Protein AF-A0A2P5Y3P6-F1 (afdb_monomer)

Radius of gyration: 42.43 Å; Cα contacts (8 Å, |Δi|>4): 121; chains: 1; bounding box: 66×73×128 Å

Secondary structure (DSSP, 8-state):
------TT-HHHHHHHHHHHHHHT---PPP-TTS-TTS--HHHHHHHHHIIIIIS---STTSHHHHHHHHHHHHHHHHHHHT--TTEEEEEEEEEEEEEEEEEETTEEEEEEEEEEEEEEEEEEEP-----HHHHHHHHHHHHHHHHHHHHHHHHHHHHHHHHHHHHHHHHHHHHHHHHHHHHHHHHHHHHHHHHHHHHHHHHHHHHHHHHHHHHHHTTS---------------STTSSTTSS--

Nearest PDB structures (foldseek):
  7e3n-assembly1_A-2  TM=3.055E-01  e=8.390E-01  Trypanosoma brucei brucei TREU927
  4ec7-assembly1_B  TM=4.006E-01  e=6.224E+00  Naja atra
  6yfe-assembly1_AA  TM=2.299E-01  e=3.772E+00  Beihai levi-like virus 19
  8ieb-assembly1_B  TM=2.053E-01  e=3.543E+00  Homo sapiens

InterPro domains:
  IPR052442 Environmental Response Regulator [PTHR46136] (130-211)

Sequence (246 aa):
MALRLDGTDVSGFKFLFSLAVMYTKFITPLGIDAPLDRFSEARAIEHVRVLAHEIDGRQEGRQGLREAAEYIKAQLERLRERAGLNFRIEIEENVAGWSFNMMFLGHGISFGYRNYTNILLSTLTFDVPMSPKKALRAAMLKRRFANTILKAQKKALLDHVKFLAANNEKAKIEAQILAAEAAAKMKAEVELKKQREREIGAARIALQKYSHSRSKKHRSNSLRSSSQNSESSDTQELYLELRLSL

pLDDT: mean 77.42, std 17.7, range [30.66, 95.94]

Foldseek 3Di:
DDDDDDPPPVVVVVVVVVVVVVVPPPPPAADPPHDPVDDGPNVVVVLVCCLPPVQPDCDPPDPSVVVNVVVVVVVQVVVQVVDPPQKHKDKDWDFDKDKDWDDDPNDIDIDIDGGDIDIDIDIDGDPDPDDPVRVVVVVVVCVVCVVVVVVVVVVVVVVVVVVVVVVVVVVVVVVVVVVVVVVVVVVVVVVVVVVVVVVVVVVVVVVVVVVVVVVVVVVPDDDDDDDDDDDDDPDDPPPPPPPPPD

Mean predicted aligned error: 19.96 Å

Organism: Gossypium barbadense (NCBI:txid3634)

Solvent-accessible surface area (backbone atoms only — not comparable to full-atom values): 14932 Å² total; per-residue (Å²): 136,82,88,79,82,58,98,80,49,62,64,61,51,49,50,54,49,49,48,47,51,62,75,59,57,65,74,76,68,35,48,70,87,45,63,85,95,48,86,31,52,45,49,53,50,48,56,49,45,43,60,70,67,70,37,58,58,67,46,90,95,36,69,22,37,54,54,46,50,55,51,52,49,54,54,50,50,58,49,40,74,66,45,53,97,60,42,50,64,46,79,46,80,44,75,47,66,52,71,53,75,47,76,54,96,91,39,84,45,76,50,72,50,69,78,40,81,42,78,44,80,45,79,46,72,57,92,64,84,58,56,71,69,56,44,51,50,52,51,52,49,51,63,75,40,42,67,57,54,53,52,50,53,53,48,54,54,50,53,51,53,51,50,54,52,53,52,52,55,49,52,53,52,54,52,50,51,54,51,51,51,52,52,50,49,51,52,52,52,52,50,51,51,57,48,51,53,51,52,53,51,50,51,52,54,52,51,53,53,50,52,55,54,49,57,60,57,65,75,69,74,83,87,86,83,88,86,83,90,83,87,88,76,97,81,74,87,84,74,74,81,81,77,84,83,129

Structure (mmCIF, N/CA/C/O backbone):
data_AF-A0A2P5Y3P6-F1
#
_entry.id   AF-A0A2P5Y3P6-F1
#
loop_
_atom_site.group_PDB
_atom_site.id
_atom_site.type_symbol
_atom_site.label_atom_id
_atom_site.label_alt_id
_atom_site.label_comp_id
_atom_site.label_asym_id
_atom_site.label_entity_id
_atom_site.label_seq_id
_atom_site.pdbx_PDB_ins_code
_atom_site.Cartn_x
_atom_site.Cartn_y
_atom_site.Cartn_z
_atom_site.occupancy
_atom_site.B_iso_or_equiv
_atom_site.auth_seq_id
_atom_site.auth_comp_id
_atom_site.auth_asym_id
_atom_site.auth_atom_id
_atom_site.pdbx_PDB_model_num
ATOM 1 N N . MET A 1 1 ? 5.374 -39.612 24.495 1.00 37.41 1 MET A N 1
ATOM 2 C CA . MET A 1 1 ? 4.020 -40.105 24.824 1.00 37.41 1 MET A CA 1
ATOM 3 C C . MET A 1 1 ? 3.089 -39.686 23.703 1.00 37.41 1 MET A C 1
ATOM 5 O O . MET A 1 1 ? 2.848 -38.498 23.546 1.00 37.41 1 MET A O 1
ATOM 9 N N . ALA A 1 2 ? 2.681 -40.632 22.859 1.00 46.00 2 ALA A N 1
ATOM 10 C CA . ALA A 1 2 ? 1.764 -40.378 21.752 1.00 46.00 2 ALA A CA 1
ATOM 11 C C . ALA A 1 2 ? 0.325 -40.464 22.278 1.00 46.00 2 ALA A C 1
ATOM 13 O O . ALA A 1 2 ? -0.065 -41.502 22.810 1.00 46.00 2 ALA A O 1
ATOM 14 N N . LEU A 1 3 ? -0.435 -39.373 22.168 1.00 45.88 3 LEU A N 1
ATOM 15 C CA . LEU A 1 3 ? -1.866 -39.342 22.475 1.00 45.88 3 LEU A CA 1
ATOM 16 C C . LEU A 1 3 ? -2.599 -40.199 21.435 1.00 45.88 3 LEU A C 1
ATOM 18 O O . LEU A 1 3 ? -2.803 -39.767 20.303 1.00 45.88 3 LEU A O 1
ATOM 22 N N . ARG A 1 4 ? -2.942 -41.435 21.806 1.00 52.91 4 ARG A N 1
ATOM 23 C CA . ARG A 1 4 ? -3.857 -42.282 21.038 1.00 52.91 4 ARG A CA 1
ATOM 24 C C . ARG A 1 4 ? -5.279 -41.899 21.430 1.00 52.91 4 ARG A C 1
ATOM 26 O O . ARG A 1 4 ? -5.680 -42.132 22.563 1.00 52.91 4 ARG A O 1
ATOM 33 N N . LEU A 1 5 ? -5.989 -41.251 20.513 1.00 53.22 5 LEU A N 1
ATOM 34 C CA . LEU A 1 5 ? -7.412 -40.962 20.647 1.00 53.22 5 LEU A CA 1
ATOM 35 C C . LEU A 1 5 ? -8.173 -42.117 19.991 1.00 53.22 5 LEU A C 1
ATOM 37 O O . LEU A 1 5 ? -8.177 -42.227 18.766 1.00 53.22 5 LEU A O 1
ATOM 41 N N . ASP A 1 6 ? -8.756 -42.998 20.803 1.00 60.53 6 ASP A N 1
ATOM 42 C CA . ASP A 1 6 ? -9.645 -44.057 20.321 1.00 60.53 6 ASP A CA 1
ATOM 43 C C . ASP A 1 6 ? -11.008 -43.468 19.927 1.00 60.53 6 ASP A C 1
ATOM 45 O O . ASP A 1 6 ? -11.538 -42.573 20.588 1.00 60.53 6 ASP A O 1
ATOM 49 N N . GLY A 1 7 ? -11.604 -43.993 18.850 1.00 57.44 7 GLY A N 1
ATOM 50 C CA . GLY A 1 7 ? -12.870 -43.510 18.271 1.00 57.44 7 GLY A CA 1
ATOM 51 C C . GLY A 1 7 ? -14.105 -43.623 19.180 1.00 57.44 7 GLY A C 1
ATOM 52 O O . GLY A 1 7 ? -15.181 -43.165 18.807 1.00 57.44 7 GLY A O 1
ATOM 53 N N . THR A 1 8 ? -13.960 -44.205 20.371 1.00 58.62 8 THR A N 1
ATOM 54 C CA . THR A 1 8 ? -14.991 -44.331 21.412 1.00 58.62 8 THR A CA 1
ATOM 55 C C . THR A 1 8 ? -14.870 -43.294 22.534 1.00 58.62 8 THR A C 1
ATOM 57 O O . THR A 1 8 ? -15.707 -43.281 23.438 1.00 58.62 8 THR A O 1
ATOM 60 N N . ASP A 1 9 ? -13.870 -42.405 22.503 1.00 65.81 9 ASP A N 1
ATOM 61 C CA . ASP A 1 9 ? -13.613 -41.453 23.589 1.00 65.81 9 ASP A CA 1
ATOM 62 C C . ASP A 1 9 ? -14.478 -40.179 23.479 1.00 65.81 9 ASP A C 1
ATOM 64 O O . ASP A 1 9 ? -14.041 -39.070 23.152 1.00 65.81 9 ASP A O 1
ATOM 68 N N . VAL A 1 10 ? -15.771 -40.357 23.761 1.00 69.31 10 VAL A N 1
ATOM 69 C CA . VAL A 1 10 ? -16.789 -39.293 23.793 1.00 69.31 10 VAL A CA 1
ATOM 70 C C . VAL A 1 10 ? -16.420 -38.195 24.802 1.00 69.31 10 VAL A C 1
ATOM 72 O O . VAL A 1 10 ? -16.821 -37.043 24.638 1.00 69.31 10 VAL A O 1
ATOM 75 N N . SER A 1 11 ? -15.639 -38.526 25.835 1.00 73.19 11 SER A N 1
ATOM 76 C CA . SER A 1 11 ? -15.186 -37.578 26.857 1.00 73.19 11 SER A CA 1
ATOM 77 C C . SER A 1 11 ? -14.137 -36.609 26.305 1.00 73.19 11 SER A C 1
ATOM 79 O O . SER A 1 11 ? -14.282 -35.394 26.453 1.00 73.19 11 SER A O 1
ATOM 81 N N . GLY A 1 12 ? -13.140 -37.121 25.573 1.00 73.50 12 GLY A N 1
ATOM 82 C CA . GLY A 1 12 ? -12.135 -36.299 24.892 1.00 73.50 12 GLY A CA 1
ATOM 83 C C . GLY A 1 12 ? -12.747 -35.376 23.835 1.00 73.50 12 GLY A C 1
ATOM 84 O O . GLY A 1 12 ? -12.422 -34.187 23.787 1.00 73.50 12 GLY A O 1
ATOM 85 N N . PHE A 1 13 ? -13.705 -35.879 23.048 1.00 76.50 13 PHE A N 1
ATOM 86 C CA . PHE A 1 13 ? -14.443 -35.055 22.085 1.00 76.50 13 PHE A CA 1
ATOM 87 C C . PHE A 1 13 ? -15.281 -33.971 22.775 1.00 76.50 13 PHE A C 1
ATOM 89 O O . PHE A 1 13 ? -15.239 -32.818 22.358 1.00 76.50 13 PHE A O 1
ATOM 96 N N . LYS A 1 14 ? -15.988 -34.291 23.868 1.00 78.62 14 LYS A N 1
ATOM 97 C CA . LYS A 1 14 ? -16.736 -33.298 24.660 1.00 78.62 14 LYS A CA 1
ATOM 98 C C . LYS A 1 14 ? -15.826 -32.244 25.280 1.00 78.62 14 LYS A C 1
ATOM 100 O O . LYS A 1 14 ? -16.211 -31.081 25.324 1.00 78.62 14 LYS A O 1
ATOM 105 N N . PHE A 1 15 ? -14.629 -32.620 25.726 1.00 80.75 15 PHE A N 1
ATOM 106 C CA . PHE A 1 15 ? -13.644 -31.681 26.255 1.00 80.75 15 PHE A CA 1
ATOM 107 C C . PHE A 1 15 ? -13.104 -30.754 25.161 1.00 80.75 15 PHE A C 1
ATOM 109 O O . PHE A 1 15 ? -13.105 -29.542 25.347 1.00 80.75 15 PHE A O 1
ATOM 116 N N . LEU A 1 16 ? -12.716 -31.290 24.000 1.00 78.56 16 LEU A N 1
ATOM 117 C CA . LEU A 1 16 ? -12.259 -30.486 22.861 1.00 78.56 16 LEU A CA 1
ATOM 118 C C . LEU A 1 16 ? -13.376 -29.606 22.292 1.00 78.56 16 LEU A C 1
ATOM 120 O O . LEU A 1 16 ? -13.128 -28.449 21.972 1.00 78.56 16 LEU A O 1
ATOM 124 N N . PHE A 1 17 ? -14.608 -30.111 22.230 1.00 75.75 17 PHE A N 1
ATOM 125 C CA . PHE A 1 17 ? -15.786 -29.348 21.829 1.00 75.75 17 PHE A CA 1
ATOM 126 C C . PHE A 1 17 ? -16.130 -28.268 22.858 1.00 75.75 17 PHE A C 1
ATOM 128 O O . PHE A 1 17 ? -16.391 -27.134 22.485 1.00 75.75 17 PHE A O 1
ATOM 135 N N . SER A 1 18 ? -16.055 -28.565 24.157 1.00 73.94 18 SER A N 1
ATOM 136 C CA . SER A 1 18 ? -16.221 -27.572 25.223 1.00 73.94 18 SER A CA 1
ATOM 137 C C . SER A 1 18 ? -15.119 -26.517 25.191 1.00 73.94 18 SER A C 1
ATOM 139 O O . SER A 1 18 ? -15.400 -25.349 25.443 1.00 73.94 18 SER A O 1
ATOM 141 N N . LEU A 1 19 ? -13.874 -26.902 24.912 1.00 72.56 19 LEU A N 1
ATOM 142 C CA . LEU A 1 19 ? -12.746 -25.985 24.785 1.00 72.56 19 LEU A CA 1
ATOM 143 C C . LEU A 1 19 ? -12.924 -25.106 23.546 1.00 72.56 19 LEU A C 1
ATOM 145 O O . LEU A 1 19 ? -12.783 -23.893 23.648 1.00 72.56 19 LEU A O 1
ATOM 149 N N . ALA A 1 20 ? -13.330 -25.693 22.417 1.00 71.31 20 ALA A N 1
ATOM 150 C CA . ALA A 1 20 ? -13.698 -24.966 21.211 1.00 71.31 20 ALA A CA 1
ATOM 151 C C . ALA A 1 20 ? -14.831 -23.979 21.506 1.00 71.31 20 ALA A C 1
ATOM 153 O O . ALA A 1 20 ? -14.616 -22.795 21.333 1.00 71.31 20 ALA A O 1
ATOM 154 N N . VAL A 1 21 ? -15.961 -24.413 22.074 1.00 69.31 21 VAL A N 1
ATOM 155 C CA . VAL A 1 21 ? -17.102 -23.550 22.438 1.00 69.31 21 VAL A CA 1
ATOM 156 C C . VAL A 1 21 ? -16.713 -22.456 23.437 1.00 69.31 21 VAL A C 1
ATOM 158 O O . VAL A 1 21 ? -17.210 -21.340 23.341 1.00 69.31 21 VAL A O 1
ATOM 161 N N . MET A 1 22 ? -15.821 -22.736 24.391 1.00 66.38 22 MET A N 1
ATOM 162 C CA . MET A 1 22 ? -15.326 -21.749 25.357 1.00 66.38 22 MET A CA 1
ATOM 163 C C . MET A 1 22 ? -14.427 -20.697 24.695 1.00 66.38 22 MET A C 1
ATOM 165 O O . MET A 1 22 ? -14.586 -19.512 24.977 1.00 66.38 22 MET A O 1
ATOM 169 N N . TYR A 1 23 ? -13.522 -21.110 23.802 1.00 61.97 23 TYR A N 1
ATOM 170 C CA . TYR A 1 23 ? -12.669 -20.205 23.021 1.00 61.97 23 TYR A CA 1
ATOM 171 C C . TYR A 1 23 ? -13.429 -19.505 21.882 1.00 61.97 23 TYR A C 1
ATOM 173 O O . TYR A 1 23 ? -13.047 -18.409 21.482 1.00 61.97 23 TYR A O 1
ATOM 181 N N . THR A 1 24 ? -14.525 -20.095 21.401 1.00 57.41 24 THR A N 1
ATOM 182 C CA . THR A 1 24 ? -15.464 -19.526 20.428 1.00 57.41 24 THR A CA 1
ATOM 183 C C . THR A 1 24 ? -16.702 -18.944 21.101 1.00 57.41 24 THR A C 1
ATOM 185 O O . THR A 1 24 ? -17.711 -18.743 20.426 1.00 57.41 24 THR A O 1
ATOM 188 N N . LYS A 1 25 ? -16.678 -18.642 22.409 1.00 55.72 25 LYS A N 1
ATOM 189 C CA . LYS A 1 25 ? -17.608 -17.657 22.972 1.00 55.72 25 LYS A CA 1
ATOM 190 C C . LYS A 1 25 ? -17.219 -16.329 22.346 1.00 55.72 25 LYS A C 1
ATOM 192 O O . LYS A 1 25 ? -16.416 -15.582 22.899 1.00 55.72 25 LYS A O 1
ATOM 197 N N . PHE A 1 26 ? -17.725 -16.120 21.133 1.00 54.47 26 PHE A N 1
ATOM 198 C CA . PHE A 1 26 ? -17.567 -14.917 20.349 1.00 54.47 26 PHE A CA 1
ATOM 199 C C . PHE A 1 26 ? -17.804 -13.751 21.292 1.00 54.47 26 PHE A C 1
ATOM 201 O O . PHE A 1 26 ? -18.870 -13.632 21.900 1.00 54.47 26 PHE A O 1
ATOM 208 N N . ILE A 1 27 ? -16.774 -12.926 21.456 1.00 60.50 27 ILE A N 1
ATOM 209 C CA . ILE A 1 27 ? -16.957 -11.568 21.943 1.00 60.50 27 ILE A CA 1
ATOM 210 C C . ILE A 1 27 ? -18.087 -11.027 21.076 1.00 60.50 27 ILE A C 1
ATOM 212 O O . ILE A 1 27 ? -17.920 -10.972 19.860 1.00 60.50 27 ILE A O 1
ATOM 216 N N . THR A 1 28 ? -19.253 -10.752 21.663 1.00 65.50 28 THR A N 1
ATOM 217 C CA . THR A 1 28 ? -20.399 -10.260 20.899 1.00 65.50 28 THR A CA 1
ATOM 218 C C . THR A 1 28 ? -19.922 -9.046 20.114 1.00 65.50 28 THR A C 1
ATOM 220 O O . THR A 1 28 ? -19.462 -8.088 20.754 1.00 65.50 28 THR A O 1
ATOM 223 N N . PRO A 1 29 ? -19.940 -9.103 18.771 1.00 72.31 29 PRO A N 1
ATOM 224 C CA . PRO A 1 29 ? -19.378 -8.043 17.967 1.00 72.31 29 PRO A CA 1
ATOM 225 C C . PRO A 1 29 ? -20.070 -6.745 18.322 1.00 72.31 29 PRO A C 1
ATOM 227 O O . PRO A 1 29 ? -21.297 -6.659 18.398 1.00 72.31 29 PRO A O 1
ATOM 230 N N . LEU A 1 30 ? -19.258 -5.735 18.595 1.00 83.69 30 LEU A N 1
ATOM 231 C CA . LEU A 1 30 ? -19.767 -4.414 18.882 1.00 83.69 30 LEU A CA 1
ATOM 232 C C . LEU A 1 30 ? -20.494 -3.891 17.635 1.00 83.69 30 LEU A C 1
ATOM 234 O O . LEU A 1 30 ? -19.944 -3.926 16.532 1.00 83.69 30 LEU A O 1
ATOM 238 N N . GLY A 1 31 ? -21.733 -3.435 17.830 1.00 85.44 31 GLY A N 1
ATOM 239 C CA . GLY A 1 31 ? -22.575 -2.876 16.773 1.00 85.44 31 GLY A CA 1
ATOM 240 C C . GLY A 1 31 ? -21.990 -1.602 16.159 1.00 85.44 31 GLY A C 1
ATOM 241 O O . GLY A 1 31 ? -20.951 -1.096 16.598 1.00 85.44 31 GLY A O 1
ATOM 242 N N . ILE A 1 32 ? -22.654 -1.078 15.129 1.00 86.75 32 ILE A N 1
ATOM 243 C CA . ILE A 1 32 ? -22.174 0.089 14.373 1.00 86.75 32 ILE A CA 1
ATOM 244 C C . ILE A 1 32 ? -22.066 1.349 15.245 1.00 86.75 32 ILE A C 1
ATOM 246 O O . ILE A 1 32 ? -21.108 2.113 15.114 1.00 86.75 32 ILE A O 1
ATOM 250 N N . ASP A 1 33 ? -22.958 1.467 16.230 1.00 89.25 33 ASP A N 1
ATOM 251 C CA . ASP A 1 33 ? -23.048 2.583 17.179 1.00 89.25 33 ASP A CA 1
ATOM 252 C C . ASP A 1 33 ? -22.108 2.445 18.384 1.00 89.25 33 ASP A C 1
ATOM 254 O O . ASP A 1 33 ? -22.168 3.227 19.333 1.00 89.25 33 ASP A O 1
ATOM 258 N N . ALA A 1 34 ? -21.238 1.430 18.397 1.00 88.19 34 ALA A N 1
ATOM 259 C CA . ALA A 1 34 ? -20.342 1.217 19.524 1.00 88.19 34 ALA A CA 1
ATOM 260 C C . ALA A 1 34 ? -19.402 2.418 19.746 1.00 88.19 34 ALA A C 1
ATOM 262 O O . ALA A 1 34 ? -19.027 3.091 18.784 1.00 88.19 34 ALA A O 1
ATOM 263 N N . PRO A 1 35 ? -18.933 2.659 20.979 1.00 87.25 35 PRO A N 1
ATOM 264 C CA . PRO A 1 35 ? -17.980 3.728 21.262 1.00 87.25 35 PRO A CA 1
ATOM 265 C C . PRO A 1 35 ? -16.772 3.725 20.311 1.00 87.25 35 PRO A C 1
ATOM 267 O O . PRO A 1 35 ? -16.270 2.666 19.920 1.00 87.25 35 PRO A O 1
ATOM 270 N N . LEU A 1 36 ? -16.328 4.916 19.899 1.00 82.25 36 LEU A N 1
ATOM 271 C CA . LEU A 1 36 ? -15.264 5.095 18.899 1.00 82.25 36 LEU A CA 1
ATOM 272 C C . LEU A 1 36 ? -13.874 4.690 19.406 1.00 82.25 36 LEU A C 1
ATOM 274 O O . LEU A 1 36 ? -12.994 4.384 18.609 1.00 82.25 36 LEU A O 1
ATOM 278 N N . ASP A 1 37 ? -13.683 4.667 20.722 1.00 81.75 37 ASP A N 1
ATOM 279 C CA . ASP A 1 37 ? -12.472 4.186 21.389 1.00 81.75 37 ASP A CA 1
ATOM 280 C C . ASP A 1 37 ? -12.358 2.651 21.379 1.00 81.75 37 ASP A C 1
ATOM 282 O O . ASP A 1 37 ? -11.334 2.097 21.787 1.00 81.75 37 ASP A O 1
ATOM 286 N N . ARG A 1 38 ? -13.396 1.952 20.903 1.00 83.06 38 ARG A N 1
ATOM 287 C CA . ARG A 1 38 ? -13.429 0.497 20.780 1.00 83.06 38 ARG A CA 1
ATOM 288 C C . ARG A 1 38 ? -13.544 0.065 19.329 1.00 83.06 38 ARG A C 1
ATOM 290 O O . ARG A 1 38 ? -14.209 0.682 18.494 1.00 83.06 38 ARG A O 1
ATOM 297 N N . PHE A 1 39 ? -12.911 -1.065 19.045 1.00 86.56 39 PHE A N 1
ATOM 298 C CA . PHE A 1 39 ? -13.083 -1.741 17.772 1.00 86.56 39 PHE A CA 1
ATOM 299 C C . PHE A 1 39 ? -14.534 -2.224 17.628 1.00 86.56 39 PHE A C 1
ATOM 301 O O . PHE A 1 39 ? -15.046 -2.905 18.513 1.00 86.56 39 PHE A O 1
ATOM 308 N N . SER A 1 40 ? -15.178 -1.880 16.514 1.00 91.25 40 SER A N 1
ATOM 309 C CA . SER A 1 40 ? -16.501 -2.379 16.131 1.00 91.25 40 SER A CA 1
ATOM 310 C C . SER A 1 40 ? -16.346 -3.230 14.887 1.00 91.25 40 SER A C 1
ATOM 312 O O . SER A 1 40 ? -15.882 -2.747 13.852 1.00 91.25 40 SER A O 1
ATOM 314 N N . GLU A 1 41 ? -16.741 -4.493 14.996 1.00 89.62 41 GLU A N 1
ATOM 315 C CA . GLU A 1 41 ? -16.747 -5.404 13.859 1.00 89.62 41 GLU A CA 1
ATOM 316 C C . GLU A 1 41 ? -17.759 -4.946 12.808 1.00 89.62 41 GLU A C 1
ATOM 318 O O . GLU A 1 41 ? -17.441 -4.950 11.624 1.00 89.62 41 GLU A O 1
ATOM 323 N N . ALA A 1 42 ? -18.932 -4.459 13.229 1.00 89.62 42 ALA A N 1
ATOM 324 C CA . ALA A 1 42 ? -19.951 -3.962 12.310 1.00 89.62 42 ALA A CA 1
ATOM 325 C C . ALA A 1 42 ? -19.429 -2.807 11.436 1.00 89.62 42 ALA A C 1
ATOM 327 O O . ALA A 1 42 ? -19.620 -2.835 10.223 1.00 89.62 42 ALA A O 1
ATOM 328 N N . ARG A 1 43 ? -18.689 -1.846 12.018 1.00 92.50 43 ARG A N 1
ATOM 329 C CA . ARG A 1 43 ? -18.029 -0.774 11.246 1.00 92.50 43 ARG A CA 1
ATOM 330 C C . ARG A 1 43 ? -16.965 -1.312 10.289 1.00 92.50 43 ARG A C 1
ATOM 332 O O . ARG A 1 43 ? -16.843 -0.843 9.163 1.00 92.50 43 ARG A O 1
ATOM 339 N N . ALA A 1 44 ? -16.179 -2.299 10.723 1.00 92.06 44 ALA A N 1
ATOM 340 C CA . ALA A 1 44 ? -15.169 -2.910 9.862 1.00 92.06 44 ALA A CA 1
ATOM 341 C C . ALA A 1 44 ? -15.812 -3.629 8.663 1.00 92.06 44 ALA A C 1
ATOM 343 O O . ALA A 1 44 ? -15.364 -3.457 7.530 1.00 92.06 44 ALA A O 1
ATOM 344 N N . ILE A 1 45 ? -16.888 -4.383 8.901 1.00 92.44 45 ILE A N 1
ATOM 345 C CA . ILE A 1 45 ? -17.659 -5.069 7.859 1.00 92.44 45 ILE A CA 1
ATOM 346 C C . ILE A 1 45 ? -18.308 -4.062 6.905 1.00 92.44 45 ILE A C 1
ATOM 348 O O . ILE A 1 45 ? -18.320 -4.302 5.702 1.00 92.44 45 ILE A O 1
ATOM 352 N N . GLU A 1 46 ? -18.797 -2.925 7.400 1.00 93.44 46 GLU A N 1
ATOM 353 C CA . GLU A 1 46 ? -19.339 -1.856 6.558 1.00 93.44 46 GLU A CA 1
ATOM 354 C C . GLU A 1 46 ? -18.287 -1.326 5.574 1.00 93.44 46 GLU A C 1
ATOM 356 O O . GLU A 1 46 ? -18.537 -1.295 4.371 1.00 93.44 46 GLU A O 1
ATOM 361 N N . HIS A 1 47 ? -17.072 -1.017 6.043 1.00 94.88 47 HIS A N 1
ATOM 362 C CA . HIS A 1 47 ? -15.977 -0.613 5.154 1.00 94.88 47 HIS A CA 1
ATOM 363 C C . HIS A 1 47 ? -15.636 -1.693 4.115 1.00 94.88 47 HIS A C 1
ATOM 365 O O . HIS A 1 47 ? -15.391 -1.373 2.951 1.00 94.88 47 HIS A O 1
ATOM 371 N N . VAL A 1 48 ? -15.646 -2.972 4.510 1.00 94.62 48 VAL A N 1
ATOM 372 C CA . VAL A 1 48 ? -15.434 -4.094 3.581 1.00 94.62 48 VAL A CA 1
ATOM 373 C C . VAL A 1 48 ? -16.545 -4.153 2.539 1.00 94.62 48 VAL A C 1
ATOM 375 O O . VAL A 1 48 ? -16.246 -4.290 1.357 1.00 94.62 48 VAL A O 1
ATOM 378 N N . ARG A 1 49 ? -17.809 -4.015 2.944 1.00 94.75 49 ARG A N 1
ATOM 379 C CA . ARG A 1 49 ? -18.961 -4.009 2.038 1.00 94.75 49 ARG A CA 1
ATOM 380 C C . ARG A 1 49 ? -18.863 -2.871 1.026 1.00 94.75 49 ARG A C 1
ATOM 382 O O . ARG A 1 49 ? -19.016 -3.134 -0.163 1.00 94.75 49 ARG A O 1
ATOM 389 N N . VAL A 1 50 ? -18.565 -1.647 1.467 1.00 95.94 50 VAL A N 1
ATOM 390 C CA . VAL A 1 50 ? -18.424 -0.495 0.563 1.00 95.94 50 VAL A CA 1
ATOM 391 C C . VAL A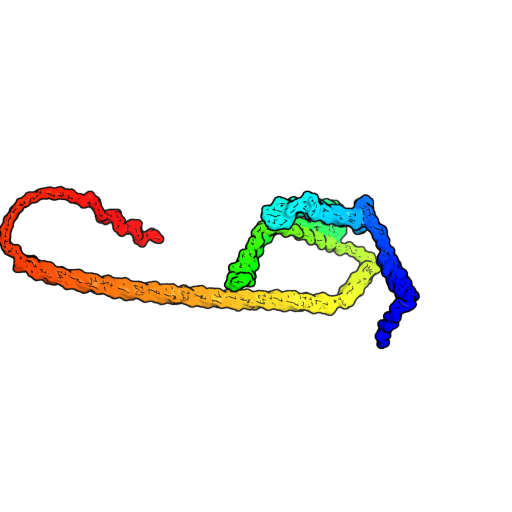 1 50 ? -17.323 -0.759 -0.467 1.00 95.94 50 VAL A C 1
ATOM 393 O O . VAL A 1 50 ? -17.553 -0.657 -1.668 1.00 95.94 50 VAL A O 1
ATOM 396 N N . LEU A 1 51 ? -16.141 -1.190 -0.018 1.00 95.12 51 LEU A N 1
ATOM 397 C CA . LEU A 1 51 ? -15.001 -1.439 -0.905 1.00 95.12 51 LEU A CA 1
ATOM 398 C C . LEU A 1 51 ? -15.181 -2.665 -1.812 1.00 95.12 51 LEU A C 1
ATOM 400 O O . LEU A 1 51 ? -14.601 -2.712 -2.894 1.00 95.12 51 LEU A O 1
ATOM 404 N N . ALA A 1 52 ? -15.892 -3.699 -1.368 1.00 92.50 52 ALA A N 1
ATOM 405 C CA . ALA A 1 52 ? -16.004 -4.956 -2.104 1.00 92.50 52 ALA A CA 1
ATOM 406 C C . ALA A 1 52 ? -17.247 -5.040 -2.993 1.00 92.50 52 ALA A C 1
ATOM 408 O O . ALA A 1 52 ? -17.199 -5.733 -4.005 1.00 92.50 52 ALA A O 1
ATOM 409 N N . HIS A 1 53 ? -18.346 -4.396 -2.598 1.00 92.38 53 HIS A N 1
ATOM 410 C CA . HIS A 1 53 ? -19.645 -4.567 -3.240 1.00 92.38 53 HIS A CA 1
ATOM 411 C C . HIS A 1 53 ? -20.214 -3.274 -3.819 1.00 92.38 53 HIS A C 1
ATOM 413 O O . HIS A 1 53 ? -20.817 -3.316 -4.884 1.00 92.38 53 HIS A O 1
ATOM 419 N N . GLU A 1 54 ? -20.036 -2.141 -3.139 1.00 93.62 54 GLU A N 1
ATOM 420 C CA . GLU A 1 54 ? -20.623 -0.871 -3.592 1.00 93.62 54 GLU A CA 1
ATOM 421 C C . GLU A 1 54 ? -19.725 -0.162 -4.608 1.00 93.62 54 GLU A C 1
ATOM 423 O O . GLU A 1 54 ? -20.222 0.433 -5.559 1.00 93.62 54 GLU A O 1
ATOM 428 N N . ILE A 1 55 ? -18.406 -0.278 -4.443 1.00 93.31 55 ILE A N 1
ATOM 429 C CA . ILE A 1 55 ? -17.423 0.230 -5.399 1.00 93.31 55 ILE A CA 1
ATOM 430 C C . ILE A 1 55 ? -17.092 -0.875 -6.402 1.00 93.31 55 ILE A C 1
ATOM 432 O O . ILE A 1 55 ? -16.375 -1.831 -6.087 1.00 93.31 55 ILE A O 1
ATOM 436 N N . ASP A 1 56 ? -17.609 -0.736 -7.622 1.00 89.81 56 ASP A N 1
ATOM 437 C CA . ASP A 1 56 ? -17.407 -1.726 -8.678 1.00 89.81 56 ASP A CA 1
ATOM 438 C C . ASP A 1 56 ? -15.992 -1.666 -9.271 1.00 89.81 56 ASP A C 1
ATOM 440 O O . ASP A 1 56 ? -15.479 -0.608 -9.627 1.00 89.81 56 ASP A O 1
ATOM 444 N N . GLY A 1 57 ? -15.370 -2.835 -9.434 1.00 84.81 57 GLY A N 1
ATOM 445 C CA . GLY A 1 57 ? -14.134 -2.994 -10.195 1.00 84.81 57 GLY A CA 1
ATOM 446 C C . GLY A 1 57 ? -12.962 -2.125 -9.725 1.00 84.81 57 GLY A C 1
ATOM 447 O O . GLY A 1 57 ? -12.575 -1.176 -10.398 1.00 84.81 57 GLY A O 1
ATOM 448 N N . ARG A 1 58 ? -12.280 -2.529 -8.647 1.00 89.31 58 ARG A N 1
ATOM 449 C CA . ARG A 1 58 ? -11.025 -1.900 -8.165 1.00 89.31 58 ARG A CA 1
ATOM 450 C C . ARG A 1 58 ? -9.761 -2.368 -8.906 1.00 89.31 58 ARG A C 1
ATOM 452 O O . ARG A 1 58 ? -8.679 -2.426 -8.329 1.00 89.31 58 ARG A O 1
ATOM 459 N N . GLN A 1 59 ? -9.907 -2.773 -10.163 1.00 85.38 59 GLN A N 1
ATOM 460 C CA . GLN A 1 59 ? -8.781 -3.145 -11.021 1.00 85.38 59 GLN A CA 1
ATOM 461 C C . GLN A 1 59 ? -8.111 -1.887 -11.583 1.00 85.38 59 GLN A C 1
ATOM 463 O O . GLN A 1 59 ? -8.744 -0.837 -11.700 1.00 85.38 59 GLN A O 1
ATOM 468 N N . GLU A 1 60 ? -6.844 -2.000 -11.972 1.00 78.06 60 GLU A N 1
ATOM 469 C CA . GLU A 1 60 ? -6.155 -0.923 -12.684 1.00 78.06 60 GLU A CA 1
ATOM 470 C C . GLU A 1 60 ? -6.926 -0.440 -13.911 1.00 78.06 60 GLU A C 1
ATOM 472 O O . GLU A 1 60 ? -7.477 -1.234 -14.673 1.00 78.06 60 GLU A O 1
ATOM 477 N N . GLY A 1 61 ? -6.943 0.879 -14.105 1.00 80.44 61 GLY A N 1
ATOM 478 C CA . GLY A 1 61 ? -7.613 1.520 -15.235 1.00 80.44 61 GLY A CA 1
ATOM 479 C C . GLY A 1 61 ? -9.132 1.643 -15.097 1.00 80.44 61 GLY A C 1
ATOM 480 O O . GLY A 1 61 ? -9.757 2.263 -15.954 1.00 80.44 61 GLY A O 1
ATOM 481 N N . ARG A 1 62 ? -9.738 1.108 -14.029 1.00 87.38 62 ARG A N 1
ATOM 482 C CA . ARG A 1 62 ? -11.165 1.292 -13.737 1.00 87.38 62 ARG A CA 1
ATOM 483 C C . ARG A 1 62 ? -11.405 2.445 -12.770 1.00 87.38 62 ARG A C 1
ATOM 485 O O . ARG A 1 62 ? -10.598 2.719 -11.883 1.00 87.38 62 ARG A O 1
ATOM 492 N N . GLN A 1 63 ? -12.563 3.084 -12.917 1.00 89.75 63 GLN A N 1
ATOM 493 C CA . GLN A 1 63 ? -12.977 4.208 -12.078 1.00 89.75 63 GLN A CA 1
ATOM 494 C C . GLN A 1 63 ? -13.095 3.819 -10.596 1.00 89.75 63 GLN A C 1
ATOM 496 O O . GLN A 1 63 ? -12.659 4.581 -9.734 1.00 89.75 63 GLN A O 1
ATOM 501 N N . GLY A 1 64 ? -13.561 2.601 -10.298 1.00 92.19 64 GLY A N 1
ATOM 502 C CA . GLY A 1 64 ? -13.714 2.125 -8.923 1.00 92.19 64 GLY A CA 1
ATOM 503 C C . GLY A 1 64 ? -12.416 2.088 -8.117 1.00 92.19 64 GLY A C 1
ATOM 504 O O . GLY A 1 64 ? -12.441 2.237 -6.898 1.00 92.19 64 GLY A O 1
ATOM 505 N N . LEU A 1 65 ? -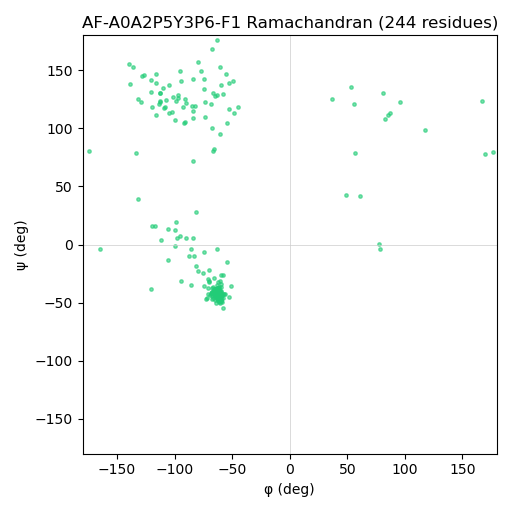11.250 1.960 -8.762 1.00 90.56 65 LEU A N 1
ATOM 506 C CA . LEU A 1 65 ? -9.971 2.063 -8.055 1.00 90.56 65 LEU A CA 1
ATOM 507 C C . LEU A 1 65 ? -9.756 3.471 -7.475 1.00 90.56 65 LEU A C 1
ATOM 509 O O . LEU A 1 65 ? -9.307 3.608 -6.336 1.00 90.56 65 LEU A O 1
ATOM 513 N N . ARG A 1 66 ? -10.119 4.511 -8.234 1.00 89.94 66 ARG A N 1
ATOM 514 C CA . ARG A 1 66 ? -10.040 5.904 -7.784 1.00 89.94 66 ARG A CA 1
ATOM 515 C C . ARG A 1 66 ? -11.090 6.206 -6.716 1.00 89.94 66 ARG A C 1
ATOM 517 O O . ARG A 1 66 ? -10.754 6.805 -5.701 1.00 89.94 66 ARG A O 1
ATOM 524 N N . GLU A 1 67 ? -12.319 5.732 -6.898 1.00 93.75 67 GLU A N 1
ATOM 525 C CA . GLU A 1 67 ? -13.395 5.896 -5.909 1.00 93.75 67 GLU A CA 1
ATOM 526 C C . GLU A 1 67 ? -13.047 5.230 -4.571 1.00 93.75 67 GLU A C 1
ATOM 528 O O . GLU A 1 67 ? -13.267 5.805 -3.505 1.00 93.75 67 GLU A O 1
ATOM 533 N N . ALA A 1 68 ? -12.416 4.052 -4.605 1.00 93.94 68 ALA A N 1
ATOM 534 C CA . ALA A 1 68 ? -11.906 3.395 -3.405 1.00 93.94 68 ALA A CA 1
ATOM 535 C C . ALA A 1 68 ? -10.819 4.218 -2.703 1.00 93.94 68 ALA A C 1
ATOM 537 O O . ALA A 1 68 ? -10.830 4.313 -1.475 1.00 93.94 68 ALA A O 1
ATOM 538 N N . ALA A 1 69 ? -9.901 4.827 -3.457 1.00 92.44 69 ALA A N 1
ATOM 539 C CA . ALA A 1 69 ? -8.876 5.700 -2.893 1.00 92.44 69 ALA A CA 1
ATOM 540 C C . ALA A 1 69 ? -9.498 6.942 -2.229 1.00 92.44 69 ALA A C 1
ATOM 542 O O . ALA A 1 69 ? -9.168 7.259 -1.085 1.00 92.44 69 ALA A O 1
ATOM 543 N N . GLU A 1 70 ? -10.450 7.596 -2.899 1.00 94.00 70 GLU A N 1
ATOM 544 C CA . GLU A 1 70 ? -11.184 8.750 -2.365 1.00 94.00 70 GLU A CA 1
ATOM 545 C C . GLU A 1 70 ? -11.970 8.379 -1.095 1.00 94.00 70 GLU A C 1
ATOM 547 O O . GLU A 1 70 ? -11.901 9.094 -0.090 1.00 94.00 70 GLU A O 1
ATOM 552 N N . TYR A 1 71 ? -12.631 7.216 -1.084 1.00 95.62 71 TYR A N 1
ATOM 553 C CA . TYR A 1 71 ? -13.325 6.695 0.093 1.00 95.62 71 TYR A CA 1
ATOM 554 C C . TYR A 1 71 ? -12.376 6.466 1.274 1.00 95.62 71 TYR A C 1
ATOM 556 O O . TYR A 1 71 ? -12.644 6.938 2.382 1.00 95.62 71 TYR A O 1
ATOM 564 N N . ILE A 1 72 ? -11.261 5.759 1.052 1.00 94.94 72 ILE A N 1
ATOM 565 C CA . ILE A 1 72 ? -10.270 5.465 2.097 1.00 94.94 72 ILE A CA 1
ATOM 566 C C . ILE A 1 72 ? -9.709 6.768 2.663 1.00 94.94 72 ILE A C 1
ATOM 568 O O . ILE A 1 72 ? -9.679 6.940 3.882 1.00 94.94 72 ILE A O 1
ATOM 572 N N . LYS A 1 73 ? -9.329 7.713 1.798 1.00 94.56 73 LYS A N 1
ATOM 573 C CA . LYS A 1 73 ? -8.825 9.025 2.211 1.00 94.56 73 LYS A CA 1
ATOM 574 C C . LYS A 1 73 ? -9.840 9.767 3.080 1.00 94.56 73 LYS A C 1
ATOM 576 O O . LYS A 1 73 ? -9.481 10.245 4.153 1.00 94.56 73 LYS A O 1
ATOM 581 N N . ALA A 1 74 ? -11.113 9.786 2.685 1.00 94.81 74 ALA A N 1
ATOM 582 C CA . ALA A 1 74 ? -12.172 10.406 3.477 1.00 94.81 74 ALA A CA 1
ATOM 583 C C . ALA A 1 74 ? -12.340 9.747 4.860 1.00 94.81 74 ALA A C 1
ATOM 585 O O . ALA A 1 74 ? -12.520 10.449 5.857 1.00 94.81 74 ALA A O 1
ATOM 586 N N . GLN A 1 75 ? -12.246 8.413 4.960 1.00 94.38 75 GLN A N 1
ATOM 587 C CA . GLN A 1 75 ? -12.286 7.736 6.264 1.00 94.38 75 GLN A CA 1
ATOM 588 C C . GLN A 1 75 ? -11.082 8.091 7.142 1.00 94.38 75 GLN A C 1
ATOM 590 O O . GLN A 1 75 ? -11.245 8.281 8.350 1.00 94.38 75 GLN A O 1
ATOM 595 N N . LEU A 1 76 ? -9.891 8.211 6.550 1.00 93.19 76 LEU A N 1
ATOM 596 C CA . LEU A 1 76 ? -8.675 8.585 7.268 1.00 93.19 76 LEU A CA 1
ATOM 597 C C . LEU A 1 76 ? -8.720 10.033 7.764 1.00 93.19 76 LEU A C 1
ATOM 599 O O . LEU A 1 76 ? -8.350 10.277 8.909 1.00 93.19 76 LEU A O 1
ATOM 603 N N . GLU A 1 77 ? -9.231 10.977 6.971 1.00 93.12 77 GLU A N 1
ATOM 604 C CA . GLU A 1 77 ? -9.394 12.371 7.414 1.00 93.12 77 GLU A CA 1
ATOM 605 C C . GLU A 1 77 ? -10.380 12.470 8.582 1.00 93.12 77 GLU A C 1
ATOM 607 O O . GLU A 1 77 ? -10.070 13.072 9.607 1.00 93.12 77 GLU A O 1
ATOM 612 N N . ARG A 1 78 ? -11.514 11.756 8.525 1.00 90.56 78 ARG A N 1
ATOM 613 C CA . ARG A 1 78 ? -12.432 11.676 9.676 1.00 90.56 78 ARG A CA 1
ATOM 614 C C . ARG A 1 78 ? -11.769 11.061 10.908 1.00 90.56 78 ARG A C 1
ATOM 616 O O . ARG A 1 78 ? -12.181 11.338 12.033 1.00 90.56 78 ARG A O 1
ATOM 623 N N . LEU A 1 79 ? -10.823 10.143 10.724 1.00 89.00 79 LEU A N 1
ATOM 624 C CA . LEU A 1 79 ? -10.073 9.530 11.820 1.00 89.00 79 LEU A CA 1
ATOM 625 C C . LEU A 1 79 ? -9.029 10.504 12.388 1.00 89.00 79 LEU A C 1
ATOM 627 O O . LEU A 1 79 ? -8.842 10.548 13.602 1.00 89.00 79 LEU A O 1
ATOM 631 N N . ARG A 1 80 ? -8.418 11.332 11.537 1.00 88.44 80 ARG A N 1
ATOM 632 C CA . ARG A 1 80 ? -7.528 12.431 11.920 1.00 88.44 80 ARG A CA 1
ATOM 633 C C . ARG A 1 80 ? -8.256 13.520 12.704 1.00 88.44 80 ARG A C 1
ATOM 635 O O . ARG A 1 80 ? -7.746 13.934 13.736 1.00 88.44 80 ARG A O 1
ATOM 642 N N . GLU A 1 81 ? -9.447 13.935 12.278 1.00 87.06 81 GLU A N 1
ATOM 643 C CA . GLU A 1 81 ? -10.289 14.900 13.011 1.00 87.06 81 GLU A CA 1
ATOM 644 C C . GLU A 1 81 ? -10.665 14.399 14.411 1.00 87.06 81 GLU A C 1
ATOM 646 O O . GLU A 1 81 ? -10.765 15.172 15.361 1.00 87.06 81 GLU A O 1
ATOM 651 N N . ARG A 1 82 ? -10.848 13.082 14.547 1.00 84.38 82 ARG A N 1
ATOM 652 C CA . ARG A 1 82 ? -11.151 12.419 15.821 1.00 84.38 82 ARG A CA 1
ATOM 653 C C . ARG A 1 82 ? -9.912 12.134 16.669 1.00 84.38 82 ARG A C 1
ATOM 655 O O . ARG A 1 82 ? -10.055 11.715 17.820 1.00 84.38 82 ARG A O 1
ATOM 662 N N . ALA A 1 83 ? -8.707 12.314 16.132 1.00 81.38 83 ALA A N 1
ATOM 663 C CA . ALA A 1 83 ? -7.485 12.055 16.872 1.00 81.38 83 ALA A CA 1
ATOM 664 C C . ALA A 1 83 ? -7.329 13.096 17.990 1.00 81.38 83 ALA A C 1
ATOM 666 O O . ALA A 1 83 ? -7.289 14.300 17.751 1.00 81.38 83 ALA A O 1
ATOM 667 N N . GLY A 1 84 ? -7.253 12.627 19.237 1.00 73.19 84 GLY A N 1
ATOM 668 C CA . GLY A 1 84 ? -6.977 13.500 20.377 1.00 73.19 84 GLY A CA 1
ATOM 669 C C . GLY A 1 84 ? -5.555 14.072 20.335 1.00 73.19 84 GLY A C 1
ATOM 670 O O . GLY A 1 84 ? -4.691 13.564 19.626 1.00 73.19 84 GLY A O 1
ATOM 671 N N . LEU A 1 85 ? -5.274 15.063 21.186 1.00 72.19 85 LEU A N 1
ATOM 672 C CA . LEU A 1 85 ? -4.000 15.812 21.244 1.00 72.19 85 LEU A CA 1
ATOM 673 C C . LEU A 1 85 ? -2.723 14.954 21.402 1.00 72.19 85 LEU A C 1
ATOM 675 O O . LEU A 1 85 ? -1.617 15.438 21.189 1.00 72.19 85 LEU A O 1
ATOM 679 N N . ASN A 1 86 ? -2.866 13.683 21.779 1.00 72.69 86 ASN A N 1
ATOM 680 C CA . ASN A 1 86 ? -1.765 12.751 22.030 1.00 72.69 86 ASN A CA 1
ATOM 681 C C . ASN A 1 86 ? -1.184 12.116 20.755 1.00 72.69 86 ASN A C 1
ATOM 683 O O . ASN A 1 86 ? -0.079 11.570 20.789 1.00 72.69 86 ASN A O 1
ATOM 687 N N . PHE A 1 87 ? -1.929 12.157 19.650 1.00 76.94 87 PHE A N 1
ATOM 688 C CA . PHE A 1 87 ? -1.540 11.550 18.384 1.00 76.94 87 PHE A CA 1
ATOM 689 C C . PHE A 1 87 ? -1.750 12.559 17.267 1.00 76.94 87 PHE A C 1
ATOM 691 O O . PHE A 1 87 ? -2.855 13.061 17.081 1.00 76.94 87 PHE A O 1
ATOM 698 N N . ARG A 1 88 ? -0.703 12.829 16.489 1.00 80.75 88 ARG A N 1
ATOM 699 C CA . ARG A 1 88 ? -0.850 13.549 15.227 1.00 80.75 88 ARG A CA 1
ATOM 700 C C . ARG A 1 88 ? -0.919 12.533 14.105 1.00 80.75 88 ARG A C 1
ATOM 702 O O . ARG A 1 88 ? -0.077 11.645 14.010 1.00 80.75 88 ARG A O 1
ATOM 709 N N . ILE A 1 89 ? -1.939 12.666 13.276 1.00 87.00 89 ILE A N 1
ATOM 710 C CA . ILE A 1 89 ? -2.125 11.817 12.109 1.00 87.00 89 ILE A CA 1
ATOM 711 C C . ILE A 1 89 ? -1.813 12.656 10.878 1.00 87.00 89 ILE A C 1
ATOM 713 O O . ILE A 1 89 ? -2.369 13.742 10.697 1.00 87.00 89 ILE A O 1
ATOM 717 N N . GLU A 1 90 ? -0.885 12.158 10.076 1.00 88.56 90 GLU A N 1
ATOM 718 C CA . GLU A 1 90 ? -0.475 12.732 8.803 1.00 88.56 90 GLU A CA 1
ATOM 719 C C . GLU A 1 90 ? -0.898 11.774 7.696 1.00 88.56 90 GLU A C 1
ATOM 721 O O . GLU A 1 90 ? -0.675 10.565 7.784 1.00 88.56 90 GLU A O 1
ATOM 726 N N . ILE A 1 91 ? -1.567 12.323 6.688 1.00 90.44 91 ILE A N 1
ATOM 727 C CA . ILE A 1 91 ? -2.073 11.582 5.539 1.00 90.44 91 ILE A CA 1
ATOM 728 C C . ILE A 1 91 ? -1.393 12.191 4.325 1.00 90.44 91 ILE A C 1
ATOM 730 O O . ILE A 1 91 ? -1.545 13.384 4.063 1.00 90.44 91 ILE A O 1
ATOM 734 N N . GLU A 1 92 ? -0.621 11.381 3.618 1.00 89.06 92 GLU A N 1
ATOM 735 C CA . GLU A 1 92 ? 0.072 11.784 2.402 1.00 89.06 92 GLU A CA 1
ATOM 736 C C . GLU A 1 92 ? -0.466 10.974 1.227 1.00 89.06 92 GLU A C 1
ATOM 738 O O . GLU A 1 92 ? -0.716 9.772 1.334 1.00 89.06 92 GLU A O 1
ATOM 743 N N . GLU A 1 93 ? -0.654 11.645 0.098 1.00 88.00 93 GLU A N 1
ATOM 744 C CA . GLU A 1 93 ? -1.015 11.017 -1.161 1.00 88.00 93 GLU A CA 1
ATOM 745 C C . GLU A 1 93 ? 0.164 11.163 -2.115 1.00 88.00 93 GLU A C 1
ATOM 747 O O . GLU A 1 93 ? 0.610 12.277 -2.388 1.00 88.00 93 GLU A O 1
ATOM 752 N N . ASN A 1 94 ? 0.672 10.041 -2.616 1.00 84.81 94 ASN A N 1
ATOM 753 C CA . ASN A 1 94 ? 1.769 10.034 -3.571 1.00 84.81 94 ASN A CA 1
ATOM 754 C C . ASN A 1 94 ? 1.393 9.216 -4.804 1.00 84.81 94 ASN A C 1
ATOM 756 O O . ASN A 1 94 ? 0.703 8.202 -4.712 1.00 84.81 94 ASN A O 1
ATOM 760 N N . VAL A 1 95 ? 1.881 9.645 -5.961 1.00 84.62 95 VAL A N 1
ATOM 761 C CA . VAL A 1 95 ? 1.696 8.955 -7.229 1.00 84.62 95 VAL A CA 1
ATOM 762 C C . VAL A 1 95 ? 2.959 8.156 -7.522 1.00 84.62 95 VAL A C 1
ATOM 764 O O . VAL A 1 95 ? 3.999 8.712 -7.869 1.00 84.62 95 VAL A O 1
ATOM 767 N N . ALA A 1 96 ? 2.876 6.836 -7.380 1.00 76.94 96 ALA A N 1
ATOM 768 C CA . ALA A 1 96 ? 3.986 5.950 -7.691 1.00 76.94 96 ALA A CA 1
ATOM 769 C C . ALA A 1 96 ? 3.877 5.402 -9.117 1.00 76.94 96 ALA A C 1
ATOM 771 O O . ALA A 1 96 ? 2.801 5.044 -9.602 1.00 76.94 96 ALA A O 1
ATOM 772 N N . GLY A 1 97 ? 5.028 5.310 -9.778 1.00 78.81 97 GLY A N 1
ATOM 773 C CA . GLY A 1 97 ? 5.202 4.554 -11.008 1.00 78.81 97 GLY A CA 1
ATOM 774 C C . GLY A 1 97 ? 6.261 3.483 -10.792 1.00 78.81 97 GLY A C 1
ATOM 775 O O . GLY A 1 97 ? 7.338 3.777 -10.273 1.00 78.81 97 GLY A O 1
ATOM 776 N N . TRP A 1 98 ? 5.971 2.246 -11.181 1.00 75.75 98 TRP A N 1
ATOM 777 C CA . TRP A 1 98 ? 6.950 1.166 -11.135 1.00 75.75 98 TRP A CA 1
ATOM 778 C C . TRP A 1 98 ? 6.836 0.281 -12.367 1.00 75.75 98 TRP A C 1
ATOM 780 O O . TRP A 1 98 ? 5.791 0.210 -13.003 1.00 75.75 98 TRP A O 1
ATOM 790 N N . SER A 1 99 ? 7.915 -0.401 -12.723 1.00 80.06 99 SER A N 1
ATOM 791 C CA . SER A 1 99 ? 7.884 -1.395 -13.787 1.00 80.06 99 SER A CA 1
ATOM 792 C C . SER A 1 99 ? 8.704 -2.598 -13.386 1.00 80.06 99 SER A C 1
ATOM 794 O O . SER A 1 99 ? 9.813 -2.437 -12.871 1.00 80.06 99 SER A O 1
ATOM 796 N N . PHE A 1 100 ? 8.202 -3.790 -13.673 1.00 78.19 100 PHE A N 1
ATOM 797 C CA . PHE A 1 100 ? 8.976 -5.010 -13.523 1.00 78.19 100 PHE A CA 1
ATOM 798 C C . PHE A 1 100 ? 8.928 -5.831 -14.809 1.00 78.19 100 PHE A C 1
ATOM 800 O O . PHE A 1 100 ? 7.935 -5.851 -15.536 1.00 78.19 100 PHE A O 1
ATOM 807 N N . ASN A 1 101 ? 10.047 -6.487 -15.093 1.00 87.44 101 ASN A N 1
ATOM 808 C CA . ASN A 1 101 ? 10.226 -7.328 -16.266 1.00 87.44 101 ASN A CA 1
ATOM 809 C C . ASN A 1 101 ? 10.178 -8.791 -15.830 1.00 87.44 101 ASN A C 1
ATOM 811 O O . ASN A 1 101 ? 10.797 -9.151 -14.828 1.00 87.44 101 ASN A O 1
ATOM 815 N N . MET A 1 102 ? 9.483 -9.636 -16.586 1.00 90.62 102 MET A N 1
ATOM 816 C CA . MET A 1 102 ? 9.495 -11.083 -16.390 1.00 90.62 102 MET A CA 1
ATOM 817 C C . MET A 1 102 ? 9.612 -11.815 -17.726 1.00 90.62 102 MET A C 1
ATOM 819 O O . MET A 1 102 ? 9.163 -11.320 -18.752 1.00 90.62 102 MET A O 1
ATOM 823 N N . MET A 1 103 ? 10.180 -13.020 -17.709 1.00 89.19 103 MET A N 1
ATOM 824 C CA . MET A 1 103 ? 10.147 -13.933 -18.853 1.00 89.19 103 MET A CA 1
ATOM 825 C C . MET A 1 103 ? 8.921 -14.841 -18.750 1.00 89.19 103 MET A C 1
ATOM 827 O O . MET A 1 103 ? 8.758 -15.542 -17.754 1.00 89.19 103 MET A O 1
ATOM 831 N N . PHE A 1 104 ? 8.092 -14.870 -19.788 1.00 85.56 104 PHE A N 1
ATOM 832 C CA . PHE A 1 104 ? 6.954 -15.776 -19.904 1.00 85.56 104 PHE A CA 1
ATOM 833 C C . PHE A 1 104 ? 7.007 -16.489 -21.255 1.00 85.56 104 PHE A C 1
ATOM 835 O O . PHE A 1 104 ? 7.064 -15.847 -22.300 1.00 85.56 104 PHE A O 1
ATOM 842 N N . LEU A 1 105 ? 7.037 -17.827 -21.237 1.00 92.25 105 LEU A N 1
ATOM 843 C CA . LEU A 1 105 ? 7.137 -18.666 -22.443 1.00 92.25 105 LEU A CA 1
ATOM 844 C C . LEU A 1 105 ? 8.261 -18.229 -23.408 1.00 92.25 105 LEU A C 1
ATOM 846 O O . LEU A 1 105 ? 8.063 -18.149 -24.618 1.00 92.25 105 LEU A O 1
ATOM 850 N N . GLY A 1 106 ? 9.438 -17.891 -22.873 1.00 89.38 106 GLY A N 1
ATOM 851 C CA . GLY A 1 106 ? 10.592 -17.457 -23.673 1.00 89.38 106 GLY A CA 1
ATOM 852 C C . GLY A 1 106 ? 10.530 -16.012 -24.183 1.00 89.38 106 GLY A C 1
ATOM 853 O O . GLY A 1 106 ? 11.480 -15.567 -24.818 1.00 89.38 106 GLY A O 1
ATOM 854 N N . HIS A 1 107 ? 9.470 -15.267 -23.869 1.00 91.50 107 HIS A N 1
ATOM 855 C CA . HIS A 1 107 ? 9.304 -13.870 -24.258 1.00 91.50 107 HIS A CA 1
ATOM 856 C C . HIS A 1 107 ? 9.417 -12.963 -23.032 1.00 91.50 107 HIS A C 1
ATOM 858 O O . HIS A 1 107 ? 8.839 -13.241 -21.980 1.00 91.50 107 HIS A O 1
ATOM 864 N N . GLY A 1 108 ? 10.167 -11.871 -23.162 1.00 87.94 108 GLY A N 1
ATOM 865 C CA . GLY A 1 108 ? 10.221 -10.837 -22.134 1.00 87.94 108 GLY A CA 1
ATOM 866 C C . GLY A 1 108 ? 8.928 -10.028 -22.134 1.00 87.94 108 GLY A C 1
ATOM 867 O O . GLY A 1 108 ? 8.566 -9.445 -23.152 1.00 87.94 108 GLY A O 1
ATOM 868 N N . ILE A 1 109 ? 8.243 -9.984 -20.997 1.00 91.06 109 ILE A N 1
ATOM 869 C CA . ILE A 1 109 ? 7.080 -9.134 -20.760 1.00 91.06 109 ILE A CA 1
ATOM 870 C C . ILE A 1 109 ? 7.455 -8.088 -19.712 1.00 91.06 109 ILE A C 1
ATOM 872 O O . ILE A 1 109 ? 7.971 -8.413 -18.641 1.00 91.06 109 ILE A O 1
ATOM 876 N N . SER A 1 110 ? 7.169 -6.829 -20.020 1.00 85.69 110 SER A N 1
ATOM 877 C CA . SER A 1 110 ? 7.358 -5.691 -19.122 1.00 85.69 110 SER A CA 1
ATOM 878 C C . SER A 1 110 ? 6.000 -5.193 -18.648 1.00 85.69 110 SER A C 1
ATOM 880 O O . SER A 1 110 ? 5.192 -4.741 -19.457 1.00 85.69 110 SER A O 1
ATOM 882 N N . PHE A 1 111 ? 5.751 -5.241 -17.342 1.00 79.31 111 PHE A N 1
ATOM 883 C CA . PHE A 1 111 ? 4.564 -4.645 -16.735 1.00 79.31 111 PHE A CA 1
ATOM 884 C C . PHE A 1 111 ? 4.945 -3.294 -16.150 1.00 79.31 111 PHE A C 1
ATOM 886 O O . PHE A 1 111 ? 5.875 -3.202 -15.350 1.00 79.31 111 PHE A O 1
ATOM 893 N N . GLY A 1 112 ? 4.251 -2.242 -16.580 1.00 74.38 112 GLY A N 1
ATOM 894 C CA . GLY A 1 112 ? 4.453 -0.878 -16.110 1.00 74.38 112 GLY A CA 1
ATOM 895 C C . GLY A 1 112 ? 3.206 -0.370 -15.406 1.00 74.38 112 GLY A C 1
ATOM 896 O O . GLY A 1 112 ? 2.197 -0.103 -16.049 1.00 74.38 112 GLY A O 1
ATOM 897 N N . TYR A 1 113 ? 3.313 -0.191 -14.101 1.00 70.25 113 TYR A N 1
ATOM 898 C CA . TYR A 1 113 ? 2.339 0.470 -13.256 1.00 70.25 113 TYR A CA 1
ATOM 899 C C . TYR A 1 113 ? 2.589 1.974 -13.322 1.00 70.25 113 TYR A C 1
ATOM 901 O O . TYR A 1 113 ? 3.650 2.455 -12.919 1.00 70.25 113 TYR A O 1
ATOM 909 N N . ARG A 1 114 ? 1.640 2.731 -13.870 1.00 70.62 114 ARG A N 1
ATOM 910 C CA . ARG A 1 114 ? 1.733 4.192 -13.972 1.00 70.62 114 ARG A CA 1
ATOM 911 C C . ARG A 1 114 ? 0.571 4.824 -13.227 1.00 70.62 114 ARG A C 1
ATOM 913 O O . ARG A 1 114 ? -0.548 4.339 -13.317 1.00 70.62 114 ARG A O 1
ATOM 920 N N . ASN A 1 115 ? 0.847 5.937 -12.557 1.00 75.12 115 ASN A N 1
ATOM 921 C CA . ASN A 1 115 ? -0.155 6.763 -11.890 1.00 75.12 115 ASN A CA 1
ATOM 922 C C . ASN A 1 115 ? -0.933 6.051 -10.774 1.00 75.12 115 ASN A C 1
ATOM 924 O O . ASN A 1 115 ? -2.141 6.226 -10.640 1.00 75.12 115 ASN A O 1
ATOM 928 N N . TYR A 1 116 ? -0.235 5.259 -9.961 1.00 78.31 116 TYR A N 1
ATOM 929 C CA . TYR A 1 116 ? -0.842 4.617 -8.806 1.00 78.31 116 TYR A CA 1
ATOM 930 C C . TYR A 1 116 ? -0.904 5.547 -7.607 1.00 78.31 116 TYR A C 1
ATOM 932 O O . TYR A 1 116 ? 0.133 5.965 -7.091 1.00 78.31 116 TYR A O 1
ATOM 940 N N . THR A 1 117 ? -2.118 5.814 -7.135 1.00 83.75 117 THR A N 1
ATOM 941 C CA . THR A 1 117 ? -2.342 6.561 -5.901 1.00 83.75 117 THR A CA 1
ATOM 942 C C . THR A 1 117 ? -2.005 5.691 -4.695 1.00 83.75 117 THR A C 1
ATOM 944 O O . THR A 1 117 ? -2.722 4.747 -4.367 1.00 83.75 117 THR A O 1
ATOM 947 N N . ASN A 1 118 ? -0.918 6.032 -4.014 1.00 85.94 118 ASN A N 1
ATOM 948 C CA . ASN A 1 118 ? -0.568 5.496 -2.710 1.00 85.94 118 ASN A CA 1
ATOM 949 C C . ASN A 1 118 ? -1.031 6.466 -1.630 1.00 85.94 118 ASN A C 1
ATOM 951 O O . ASN A 1 118 ? -0.658 7.638 -1.638 1.00 85.94 118 ASN A O 1
ATOM 955 N N . ILE A 1 119 ? -1.810 5.956 -0.680 1.00 89.12 119 ILE A N 1
ATOM 956 C CA . ILE A 1 119 ? -2.230 6.699 0.506 1.00 89.12 119 ILE A CA 1
ATOM 957 C C . ILE A 1 119 ? -1.372 6.217 1.671 1.00 89.12 119 ILE A C 1
ATOM 959 O O . ILE A 1 119 ? -1.455 5.054 2.072 1.00 89.12 119 ILE A O 1
ATOM 963 N N . LEU A 1 120 ? -0.536 7.102 2.203 1.00 88.19 120 LEU A N 1
ATOM 964 C CA . LEU A 1 120 ? 0.309 6.833 3.354 1.00 88.19 120 LEU A CA 1
ATOM 965 C C . LEU A 1 120 ? -0.325 7.449 4.601 1.00 88.19 120 LEU A C 1
ATOM 967 O O . LEU A 1 120 ? -0.638 8.636 4.631 1.00 88.19 120 LEU A O 1
ATOM 971 N N . LEU A 1 121 ? -0.490 6.633 5.640 1.00 88.94 121 LEU A N 1
ATOM 972 C CA . LEU A 1 121 ? -0.934 7.072 6.956 1.00 88.94 121 LEU A CA 1
ATOM 973 C C . LEU A 1 121 ? 0.237 6.987 7.932 1.00 88.94 121 LEU A C 1
ATOM 975 O O . LEU A 1 121 ? 0.719 5.893 8.231 1.00 88.94 121 LEU A O 1
ATOM 979 N N . SER A 1 122 ? 0.636 8.129 8.475 1.00 87.62 122 SER A N 1
ATOM 980 C CA . SER A 1 122 ? 1.676 8.236 9.492 1.00 87.62 122 SER A CA 1
ATOM 981 C C . SER A 1 122 ? 1.063 8.693 10.810 1.00 87.62 122 SER A C 1
ATOM 9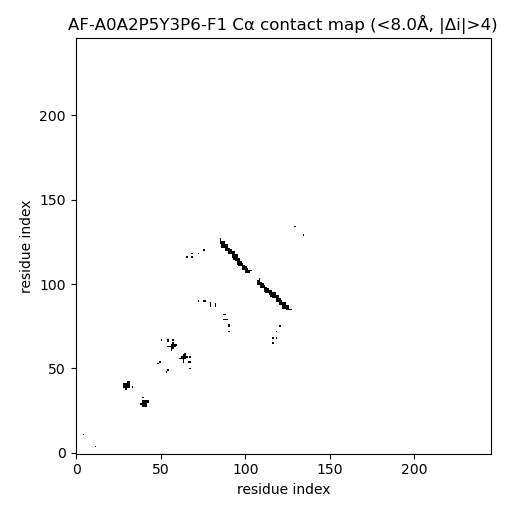83 O O . SER A 1 122 ? 0.419 9.738 10.890 1.00 87.62 122 SER A O 1
ATOM 985 N N . THR A 1 123 ? 1.263 7.911 11.869 1.00 85.06 123 THR A N 1
ATOM 986 C CA . THR A 1 123 ? 0.842 8.276 13.227 1.00 85.06 123 THR A CA 1
ATOM 987 C C . THR A 1 123 ? 2.058 8.691 14.041 1.00 85.06 123 THR A C 1
ATOM 989 O O . THR A 1 123 ? 2.907 7.858 14.365 1.00 85.06 123 THR A O 1
ATOM 992 N N . LEU A 1 124 ? 2.129 9.965 14.403 1.00 79.56 124 LEU A N 1
ATOM 993 C CA . LEU A 1 124 ? 3.133 10.498 15.309 1.00 79.56 124 LEU A CA 1
ATOM 994 C C . LEU A 1 124 ? 2.568 10.473 16.726 1.00 79.56 124 LEU A C 1
ATOM 996 O O . LEU A 1 124 ? 1.557 11.107 17.031 1.00 79.56 124 LEU A O 1
ATOM 1000 N N . THR A 1 125 ? 3.221 9.713 17.592 1.00 74.62 125 THR A N 1
ATOM 1001 C CA . THR A 1 125 ? 2.916 9.683 19.019 1.00 74.62 125 THR A CA 1
ATOM 1002 C C . THR A 1 125 ? 3.766 10.737 19.714 1.00 74.62 125 THR A C 1
ATOM 1004 O O . THR A 1 125 ? 4.992 10.656 19.644 1.00 74.62 125 THR A O 1
ATOM 1007 N N . PHE A 1 126 ? 3.153 11.696 20.400 1.00 67.94 126 PHE A N 1
ATOM 1008 C CA . PHE A 1 126 ? 3.907 12.535 21.333 1.00 67.94 126 PHE A CA 1
ATOM 1009 C C . PHE A 1 126 ? 4.168 11.740 22.615 1.00 67.94 126 PHE A C 1
ATOM 1011 O O . PHE A 1 126 ? 3.365 10.872 22.969 1.00 67.94 126 PHE A O 1
ATOM 1018 N N . ASP A 1 127 ? 5.289 12.004 23.293 1.00 57.59 127 ASP A N 1
ATOM 1019 C CA . ASP A 1 127 ? 5.644 11.351 24.558 1.00 57.59 127 ASP A CA 1
ATOM 1020 C C . ASP A 1 127 ? 4.652 11.764 25.656 1.00 57.59 127 ASP A C 1
ATOM 1022 O O . ASP A 1 127 ? 4.892 12.641 26.483 1.00 57.59 127 ASP A O 1
ATOM 1026 N N . VAL A 1 128 ? 3.491 11.116 25.660 1.00 58.56 128 VAL A N 1
ATOM 1027 C CA . VAL A 1 128 ? 2.580 11.129 26.794 1.00 58.56 128 VAL A CA 1
ATOM 1028 C C . VAL A 1 128 ? 3.288 10.386 27.924 1.00 58.56 128 VAL A C 1
ATOM 1030 O O . VAL A 1 128 ? 3.744 9.257 27.700 1.00 58.56 128 VAL A O 1
ATOM 1033 N N . PRO A 1 129 ? 3.347 10.946 29.147 1.00 61.66 129 PRO A N 1
ATOM 1034 C CA . PRO A 1 129 ? 3.818 10.214 30.310 1.00 61.66 129 PRO A CA 1
ATOM 1035 C C . PRO A 1 129 ? 3.003 8.926 30.446 1.00 61.66 129 PRO A C 1
ATOM 1037 O O . PRO A 1 129 ? 1.825 8.930 30.810 1.00 61.66 129 PRO A O 1
ATOM 1040 N N . MET A 1 130 ? 3.611 7.799 30.077 1.00 68.25 130 MET A N 1
ATOM 1041 C CA . MET A 1 130 ? 2.966 6.503 30.209 1.00 68.25 130 MET A CA 1
ATOM 1042 C C . MET A 1 130 ? 2.646 6.280 31.685 1.00 68.25 130 MET A C 1
ATOM 1044 O O . MET A 1 130 ? 3.493 6.513 32.548 1.00 68.25 130 MET A O 1
ATOM 1048 N N . SER A 1 131 ? 1.453 5.759 31.990 1.00 78.38 131 SER A N 1
ATOM 1049 C CA . SER A 1 131 ? 1.190 5.308 33.358 1.00 78.38 131 SER A CA 1
ATOM 1050 C C . SER A 1 131 ? 2.264 4.287 33.770 1.00 78.38 131 SER A C 1
ATOM 1052 O O . SER A 1 131 ? 2.706 3.505 32.914 1.00 78.38 131 SER A O 1
ATOM 1054 N N . PRO A 1 132 ? 2.679 4.228 35.049 1.00 81.19 132 PRO A N 1
ATOM 1055 C CA . PRO A 1 132 ? 3.808 3.395 35.476 1.00 81.19 132 PRO A CA 1
ATOM 1056 C C . PRO A 1 132 ? 3.714 1.933 35.009 1.00 81.19 132 PRO A C 1
ATOM 1058 O O . PRO A 1 132 ? 4.702 1.330 34.593 1.00 81.19 132 PRO A O 1
ATOM 1061 N N . LYS A 1 133 ? 2.496 1.374 34.971 1.00 83.06 133 LYS A N 1
ATOM 1062 C CA . LYS A 1 133 ? 2.232 0.014 34.471 1.00 83.06 133 LYS A CA 1
ATOM 1063 C C . LYS A 1 133 ? 2.462 -0.128 32.961 1.00 83.06 133 LYS A C 1
ATOM 1065 O O . LYS A 1 133 ? 3.024 -1.132 32.523 1.00 83.06 133 LYS A O 1
ATOM 1070 N N . LYS A 1 134 ? 2.034 0.850 32.153 1.00 81.44 134 LYS A N 1
ATOM 1071 C CA . LYS A 1 134 ? 2.253 0.848 30.696 1.00 81.44 134 LYS A CA 1
ATOM 1072 C C . LYS A 1 134 ? 3.734 1.031 30.366 1.00 81.44 134 LYS A C 1
ATOM 1074 O O . LYS A 1 134 ? 4.248 0.287 29.534 1.00 81.44 134 LYS A O 1
ATOM 1079 N N . ALA A 1 135 ? 4.419 1.928 31.077 1.00 81.00 135 ALA A N 1
ATOM 1080 C CA . ALA A 1 135 ? 5.856 2.146 30.933 1.00 81.00 135 ALA A CA 1
ATOM 1081 C C . ALA A 1 135 ? 6.649 0.867 31.237 1.00 81.00 135 ALA A C 1
ATOM 1083 O O . ALA A 1 135 ? 7.459 0.427 30.420 1.00 81.00 135 ALA A O 1
ATOM 1084 N N . LEU A 1 136 ? 6.344 0.208 32.361 1.00 84.25 136 LEU A N 1
ATOM 1085 C CA . LEU A 1 136 ? 6.977 -1.053 32.743 1.00 84.25 136 LEU A CA 1
ATOM 1086 C C . LEU A 1 136 ? 6.725 -2.154 31.702 1.00 84.25 136 LEU A C 1
ATOM 1088 O O . LEU A 1 136 ? 7.649 -2.869 31.317 1.00 84.25 136 LEU A O 1
ATOM 1092 N N . ARG A 1 137 ? 5.488 -2.278 31.200 1.00 83.88 137 ARG A N 1
ATOM 1093 C CA . ARG A 1 137 ? 5.143 -3.260 30.161 1.00 83.88 137 ARG A CA 1
ATOM 1094 C C . ARG A 1 137 ? 5.895 -2.999 28.855 1.00 83.88 137 ARG A C 1
ATOM 1096 O O . ARG A 1 137 ? 6.432 -3.944 28.282 1.00 83.88 137 ARG A O 1
ATOM 1103 N N . ALA A 1 138 ? 5.966 -1.747 28.407 1.00 84.62 138 ALA A N 1
ATOM 1104 C CA . ALA A 1 138 ? 6.715 -1.360 27.214 1.00 84.62 138 ALA A CA 1
ATOM 1105 C C . ALA A 1 138 ? 8.220 -1.634 27.377 1.00 84.62 138 ALA A C 1
ATOM 1107 O O . ALA A 1 138 ? 8.839 -2.207 26.481 1.00 84.62 138 ALA A O 1
ATOM 1108 N N . ALA A 1 139 ? 8.795 -1.306 28.539 1.00 85.50 139 ALA A N 1
ATOM 1109 C CA . ALA A 1 139 ? 10.192 -1.590 28.861 1.00 85.50 139 ALA A CA 1
ATOM 1110 C C . ALA A 1 139 ? 10.487 -3.099 28.873 1.00 85.50 139 ALA A C 1
ATOM 1112 O O . ALA A 1 139 ? 11.473 -3.543 28.284 1.00 85.50 139 ALA A O 1
ATOM 1113 N N . MET A 1 140 ? 9.606 -3.912 29.468 1.00 91.19 140 MET A N 1
ATOM 1114 C CA . MET A 1 140 ? 9.727 -5.373 29.433 1.00 91.19 140 MET A CA 1
ATOM 1115 C C . MET A 1 140 ? 9.655 -5.922 28.007 1.00 91.19 140 MET A C 1
ATOM 1117 O O . MET A 1 140 ? 10.422 -6.820 27.666 1.00 91.19 140 MET A O 1
ATOM 1121 N N . LEU A 1 141 ? 8.768 -5.384 27.165 1.00 87.94 141 LEU A N 1
ATOM 1122 C CA . LEU A 1 141 ? 8.657 -5.787 25.764 1.00 87.94 141 LEU A CA 1
ATOM 1123 C C . LEU A 1 141 ? 9.944 -5.443 24.999 1.00 87.94 141 LEU A C 1
ATOM 1125 O O . LEU A 1 141 ? 10.547 -6.325 24.392 1.00 87.94 141 LEU A O 1
ATOM 1129 N N . LYS A 1 142 ? 10.431 -4.199 25.114 1.00 87.25 142 LYS A N 1
ATOM 1130 C CA . LYS A 1 142 ? 11.701 -3.766 24.508 1.00 87.25 142 LYS A CA 1
ATOM 1131 C C . LYS A 1 142 ? 12.872 -4.642 24.958 1.00 87.25 142 LYS A C 1
ATOM 1133 O O . LYS A 1 142 ? 13.660 -5.063 24.121 1.00 87.25 142 LYS A O 1
ATOM 1138 N N . ARG A 1 143 ? 12.951 -4.989 26.249 1.00 90.94 143 ARG A N 1
ATOM 1139 C CA . ARG A 1 143 ? 13.986 -5.892 26.780 1.00 90.94 143 ARG A CA 1
ATOM 1140 C C . ARG A 1 143 ? 13.885 -7.298 26.188 1.00 90.94 143 ARG A C 1
ATOM 1142 O O . ARG A 1 143 ? 14.897 -7.847 25.767 1.00 90.94 143 ARG A O 1
ATOM 1149 N N . ARG A 1 144 ? 12.681 -7.880 26.136 1.00 92.44 144 ARG A N 1
ATOM 1150 C CA . ARG A 1 144 ? 12.456 -9.230 25.585 1.00 92.44 144 ARG A CA 1
ATOM 1151 C C . ARG A 1 144 ? 12.809 -9.317 24.101 1.00 92.44 144 ARG A C 1
ATOM 1153 O O . ARG A 1 144 ? 13.357 -10.324 23.671 1.00 92.44 144 ARG A O 1
ATOM 1160 N N . PHE A 1 145 ? 12.528 -8.264 23.337 1.00 93.19 145 PHE A N 1
ATOM 1161 C CA . PHE A 1 145 ? 12.774 -8.229 21.895 1.00 93.19 145 PHE A CA 1
ATOM 1162 C C . PHE A 1 145 ? 14.080 -7.533 21.495 1.00 93.19 145 PHE A C 1
ATOM 1164 O O . PHE A 1 145 ? 14.337 -7.406 20.300 1.00 93.19 145 PHE A O 1
ATOM 1171 N N . ALA A 1 146 ? 14.930 -7.123 22.443 1.00 91.06 146 ALA A N 1
ATOM 1172 C CA . ALA A 1 146 ? 16.148 -6.357 22.160 1.00 91.06 146 ALA A CA 1
ATOM 1173 C C . ALA A 1 146 ? 17.041 -7.035 21.106 1.00 91.06 146 ALA A C 1
ATOM 1175 O O . ALA A 1 146 ? 17.461 -6.399 20.141 1.00 91.06 146 ALA A O 1
ATOM 1176 N N . ASN A 1 147 ? 17.246 -8.350 21.227 1.00 90.31 147 ASN A N 1
ATOM 1177 C CA . ASN A 1 147 ? 18.052 -9.120 20.276 1.00 90.31 147 ASN A CA 1
ATOM 1178 C C . ASN A 1 147 ? 17.419 -9.182 18.880 1.00 90.31 147 ASN A C 1
ATOM 1180 O O . ASN A 1 147 ? 18.124 -9.102 17.876 1.00 90.31 147 ASN A O 1
ATOM 1184 N N . THR A 1 148 ? 16.092 -9.300 18.801 1.00 91.12 148 THR A N 1
ATOM 1185 C CA . THR A 1 148 ? 15.355 -9.313 17.530 1.00 91.12 148 THR A CA 1
ATOM 1186 C C . THR A 1 148 ? 15.430 -7.955 16.845 1.00 91.12 148 THR A C 1
ATOM 1188 O O . THR A 1 148 ? 15.675 -7.899 15.643 1.00 91.12 148 THR A O 1
ATOM 1191 N N . ILE A 1 149 ? 15.285 -6.871 17.611 1.00 86.19 149 ILE A N 1
ATOM 1192 C CA . ILE A 1 149 ? 15.408 -5.495 17.118 1.00 86.19 149 ILE A CA 1
ATOM 1193 C C . ILE A 1 149 ? 16.821 -5.265 16.570 1.00 86.19 149 ILE A C 1
ATOM 1195 O O . ILE A 1 149 ? 16.966 -4.843 15.425 1.00 86.19 149 ILE A O 1
ATOM 1199 N N . LEU A 1 150 ? 17.858 -5.632 17.331 1.00 89.19 150 LEU A N 1
ATOM 1200 C CA . LEU A 1 150 ? 19.255 -5.490 16.911 1.00 89.19 150 LEU A CA 1
ATOM 1201 C C . LEU A 1 150 ? 19.538 -6.309 15.642 1.00 89.19 150 LEU A C 1
ATOM 1203 O O . LEU A 1 150 ? 20.114 -5.804 14.678 1.00 89.19 150 LEU A O 1
ATOM 1207 N N .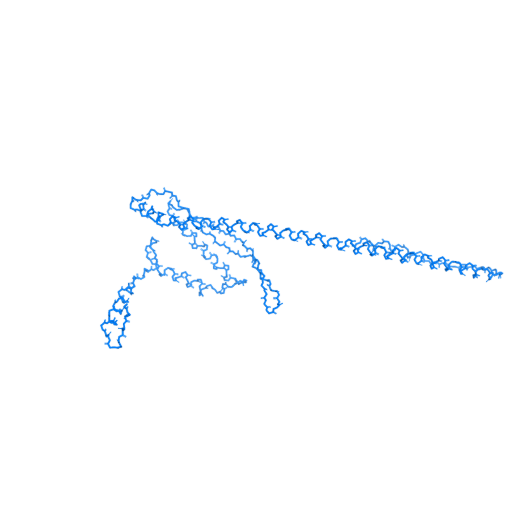 LYS A 1 151 ? 19.077 -7.564 15.596 1.00 91.19 151 LYS A N 1
ATOM 1208 C CA . LYS A 1 151 ? 19.235 -8.430 14.421 1.00 91.19 151 LYS A CA 1
ATOM 1209 C C . LYS A 1 151 ? 18.526 -7.858 13.189 1.00 91.19 151 LYS A C 1
ATOM 1211 O O . LYS A 1 151 ? 19.102 -7.892 12.104 1.00 91.19 151 LYS A O 1
ATOM 1216 N N . ALA A 1 152 ? 17.312 -7.329 13.347 1.00 86.75 152 ALA A N 1
ATOM 1217 C CA . ALA A 1 152 ? 16.554 -6.709 12.264 1.00 86.75 152 ALA A CA 1
ATOM 1218 C C . ALA A 1 152 ? 17.249 -5.447 11.734 1.00 86.75 152 ALA A C 1
ATOM 1220 O O . ALA A 1 152 ? 17.411 -5.310 10.525 1.00 86.75 152 ALA A O 1
ATOM 1221 N N . GLN A 1 153 ? 17.739 -4.581 12.623 1.00 87.38 153 GLN A N 1
ATOM 1222 C CA . GLN A 1 153 ? 18.482 -3.376 12.244 1.00 87.38 153 GLN A CA 1
ATOM 1223 C C . GLN A 1 153 ? 19.782 -3.712 11.505 1.00 87.38 153 GLN A C 1
ATOM 1225 O O . GLN A 1 153 ? 20.034 -3.175 10.429 1.00 87.38 153 GLN A O 1
ATOM 1230 N N . LYS A 1 154 ? 20.581 -4.653 12.028 1.00 89.81 154 LYS A N 1
ATOM 1231 C CA . LYS A 1 154 ? 21.817 -5.098 11.365 1.00 89.81 154 LYS A CA 1
ATOM 1232 C C . LYS A 1 154 ? 21.536 -5.701 9.988 1.00 89.81 154 LYS A C 1
ATOM 1234 O O . LYS A 1 154 ? 22.291 -5.452 9.053 1.00 89.81 154 LYS A O 1
ATOM 1239 N N . LYS A 1 155 ? 20.459 -6.484 9.857 1.00 89.12 155 LYS A N 1
ATOM 1240 C CA . LYS A 1 155 ? 20.040 -7.055 8.572 1.00 89.12 155 LYS A CA 1
ATOM 1241 C C . LYS A 1 155 ? 19.622 -5.964 7.584 1.00 89.12 155 LYS A C 1
ATOM 1243 O O . LYS A 1 155 ? 20.114 -5.977 6.467 1.00 89.12 155 LYS A O 1
ATOM 1248 N N . ALA A 1 156 ? 18.792 -5.009 8.002 1.00 85.69 156 ALA A N 1
ATOM 1249 C CA . ALA A 1 156 ? 18.363 -3.903 7.148 1.00 85.69 156 ALA A CA 1
ATOM 1250 C C . ALA A 1 156 ? 19.556 -3.085 6.624 1.00 85.69 156 ALA A C 1
ATOM 1252 O O . ALA A 1 156 ? 19.625 -2.769 5.440 1.00 85.69 156 ALA A O 1
ATOM 1253 N N . LEU A 1 157 ? 20.534 -2.810 7.492 1.00 88.25 157 LEU A N 1
ATOM 1254 C CA . LEU A 1 157 ? 21.759 -2.101 7.122 1.00 88.25 157 LEU A CA 1
ATOM 1255 C C . LEU A 1 157 ? 22.600 -2.922 6.130 1.00 88.25 157 LEU A C 1
ATOM 1257 O O . LEU A 1 157 ? 23.064 -2.397 5.121 1.00 88.25 157 LEU A O 1
ATOM 1261 N N . LEU A 1 158 ? 22.744 -4.228 6.370 1.00 90.38 158 LEU A N 1
ATOM 1262 C CA . LEU A 1 158 ? 23.452 -5.131 5.462 1.00 90.38 158 LEU A CA 1
ATOM 1263 C C . LEU A 1 158 ? 22.780 -5.223 4.085 1.00 90.38 158 LEU A C 1
ATOM 1265 O O . LEU A 1 158 ? 23.470 -5.194 3.068 1.00 90.38 158 LEU A O 1
ATOM 1269 N N . ASP A 1 159 ? 21.455 -5.338 4.045 1.00 89.25 159 ASP A N 1
ATOM 1270 C CA . ASP A 1 159 ? 20.688 -5.420 2.802 1.00 89.25 159 ASP A CA 1
ATOM 1271 C C . ASP A 1 159 ? 20.809 -4.111 2.005 1.00 89.25 159 ASP A C 1
ATOM 1273 O O . ASP A 1 159 ? 21.007 -4.146 0.790 1.00 89.25 159 ASP A O 1
ATOM 1277 N N . HIS A 1 160 ? 20.816 -2.960 2.688 1.00 84.69 160 HIS A N 1
ATOM 1278 C CA . HIS A 1 160 ? 21.064 -1.664 2.058 1.00 84.69 160 HIS A CA 1
ATOM 1279 C C . HIS A 1 160 ? 22.472 -1.567 1.446 1.00 84.69 160 HIS A C 1
ATOM 1281 O O . HIS A 1 160 ? 22.620 -1.170 0.291 1.00 84.69 160 HIS A O 1
ATOM 1287 N N . VAL A 1 161 ? 23.510 -2.001 2.170 1.00 88.44 161 VAL A N 1
ATOM 1288 C CA . VAL A 1 161 ? 24.891 -2.026 1.651 1.00 88.44 161 VAL A CA 1
ATOM 1289 C C . VAL A 1 161 ? 25.015 -2.947 0.435 1.00 88.44 161 VAL A C 1
ATOM 1291 O O . VAL A 1 161 ? 25.645 -2.579 -0.556 1.00 88.44 161 VAL A O 1
ATOM 1294 N N . LYS A 1 162 ? 24.385 -4.128 0.467 1.00 88.44 162 LYS A N 1
ATOM 1295 C CA . LYS A 1 162 ? 24.371 -5.058 -0.673 1.00 88.44 162 LYS A CA 1
ATOM 1296 C C . LYS A 1 162 ? 23.673 -4.467 -1.895 1.00 88.44 162 LYS A C 1
ATOM 1298 O O . LYS A 1 162 ? 24.169 -4.634 -3.005 1.00 88.44 162 LYS A O 1
ATOM 1303 N N . PHE A 1 163 ? 22.557 -3.769 -1.695 1.00 84.62 163 PHE A N 1
ATOM 1304 C CA . PHE A 1 163 ? 21.843 -3.084 -2.770 1.00 84.62 163 PHE A CA 1
ATOM 1305 C C . PHE A 1 163 ? 22.719 -2.017 -3.443 1.00 84.62 163 PHE A C 1
ATOM 1307 O O . PHE A 1 163 ? 22.829 -1.992 -4.668 1.00 84.62 163 PHE A O 1
ATOM 1314 N N . LEU A 1 164 ? 23.404 -1.186 -2.651 1.00 83.44 164 LEU A N 1
ATOM 1315 C CA . LEU A 1 164 ? 24.330 -0.179 -3.176 1.00 83.44 164 LEU A CA 1
ATOM 1316 C C . LEU A 1 164 ? 25.500 -0.815 -3.942 1.00 83.44 164 LEU A C 1
ATOM 1318 O O . LEU A 1 164 ? 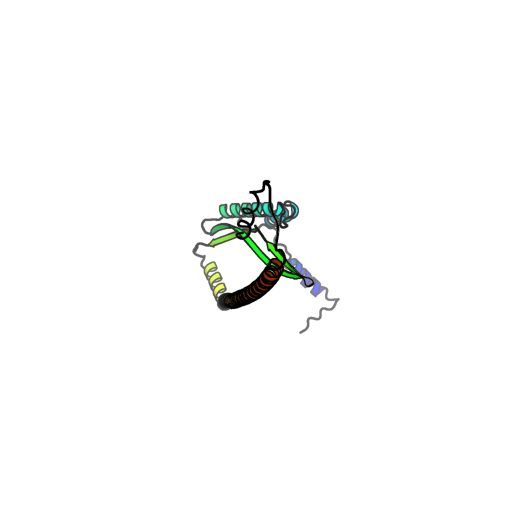25.846 -0.355 -5.029 1.00 83.44 164 LEU A O 1
ATOM 1322 N N . ALA A 1 165 ? 26.079 -1.898 -3.416 1.00 84.12 165 ALA A N 1
ATOM 1323 C CA . ALA A 1 165 ? 27.157 -2.620 -4.087 1.00 84.12 165 ALA A CA 1
ATOM 1324 C C . ALA A 1 165 ? 26.710 -3.209 -5.438 1.00 84.12 165 ALA A C 1
ATOM 1326 O O . ALA A 1 165 ? 27.408 -3.045 -6.437 1.00 84.12 165 ALA A O 1
ATOM 1327 N N . ALA A 1 166 ? 25.529 -3.833 -5.488 1.00 84.56 166 ALA A N 1
ATOM 1328 C CA . ALA A 1 166 ? 24.975 -4.394 -6.718 1.00 84.56 166 ALA A CA 1
ATOM 1329 C C . ALA A 1 166 ? 24.720 -3.319 -7.788 1.00 84.56 166 ALA A C 1
ATOM 1331 O O . ALA A 1 166 ? 25.040 -3.528 -8.957 1.00 84.56 166 ALA A O 1
ATOM 1332 N N . ASN A 1 167 ? 24.206 -2.150 -7.394 1.00 82.56 167 ASN A N 1
ATOM 1333 C CA . ASN A 1 167 ? 23.973 -1.045 -8.326 1.00 82.56 167 ASN A CA 1
ATOM 1334 C C . ASN A 1 167 ? 25.276 -0.446 -8.864 1.00 82.56 167 ASN A C 1
ATOM 1336 O O . ASN A 1 167 ? 25.352 -0.123 -10.047 1.00 82.56 167 ASN A O 1
ATOM 1340 N N . ASN A 1 168 ? 26.313 -0.343 -8.030 1.00 84.50 168 ASN A N 1
ATOM 1341 C CA . ASN A 1 168 ? 27.622 0.136 -8.473 1.00 84.50 168 ASN A CA 1
ATOM 1342 C C . ASN A 1 168 ? 28.274 -0.821 -9.479 1.00 84.50 168 ASN A C 1
ATOM 1344 O O . ASN A 1 168 ? 28.827 -0.370 -10.480 1.00 84.50 168 ASN A O 1
ATOM 1348 N N . GLU A 1 169 ? 28.194 -2.134 -9.249 1.00 83.44 169 GLU A N 1
ATOM 1349 C CA . GLU A 1 169 ? 28.689 -3.128 -10.210 1.00 83.44 169 GLU A CA 1
ATOM 1350 C C . GLU A 1 169 ? 27.887 -3.100 -11.518 1.00 83.44 169 GLU A C 1
ATOM 1352 O O . GLU A 1 169 ? 28.470 -3.114 -12.602 1.00 83.44 169 GLU A O 1
ATOM 1357 N N . LYS A 1 170 ? 26.559 -2.947 -11.438 1.00 86.06 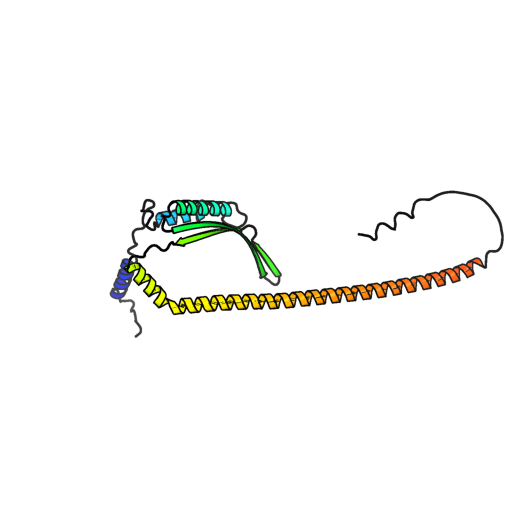170 LYS A N 1
ATOM 1358 C CA . LYS A 1 170 ? 25.709 -2.787 -12.623 1.00 86.06 170 LYS A CA 1
ATOM 1359 C C . LYS A 1 170 ? 26.097 -1.554 -13.450 1.00 86.06 170 LYS A C 1
ATOM 1361 O O . LYS A 1 170 ? 26.257 -1.669 -14.662 1.00 86.06 170 LYS A O 1
ATOM 1366 N N . ALA A 1 171 ? 26.322 -0.407 -12.806 1.00 89.38 171 ALA A N 1
ATOM 1367 C CA . ALA A 1 171 ? 26.731 0.826 -13.481 1.00 89.38 171 ALA A CA 1
ATOM 1368 C C . ALA A 1 171 ? 28.099 0.694 -14.177 1.00 89.38 171 ALA A C 1
ATOM 1370 O O . ALA A 1 171 ? 28.284 1.198 -15.285 1.00 89.38 171 ALA A O 1
ATOM 1371 N N . LYS A 1 172 ? 29.053 -0.026 -13.568 1.00 91.25 172 LYS A N 1
ATOM 1372 C CA . LYS A 1 172 ? 30.347 -0.324 -14.207 1.00 91.25 172 LYS A CA 1
ATOM 1373 C C . LYS A 1 172 ? 30.178 -1.172 -15.468 1.00 91.25 172 LYS A C 1
ATOM 1375 O O . LYS A 1 172 ? 30.833 -0.893 -16.469 1.00 91.25 172 LYS A O 1
ATOM 1380 N N . ILE A 1 173 ? 29.315 -2.188 -15.426 1.00 87.94 173 ILE A N 1
ATOM 1381 C CA . ILE A 1 173 ? 29.049 -3.064 -16.575 1.00 87.94 173 ILE A CA 1
ATOM 1382 C C . ILE A 1 173 ? 28.363 -2.281 -17.701 1.00 87.94 173 ILE A C 1
ATOM 1384 O O . ILE A 1 173 ? 28.801 -2.356 -18.846 1.00 87.94 173 ILE A O 1
ATOM 1388 N N . GLU A 1 174 ? 27.343 -1.479 -17.384 1.00 90.44 174 GLU A N 1
ATOM 1389 C CA . GLU A 1 174 ? 26.649 -0.635 -18.367 1.00 90.44 174 GLU A CA 1
ATOM 1390 C C . GLU A 1 174 ? 27.616 0.360 -19.040 1.00 90.44 174 GLU A C 1
ATOM 1392 O O . GLU A 1 174 ? 27.602 0.503 -20.263 1.00 90.44 174 GLU A O 1
ATOM 1397 N N . ALA A 1 175 ? 28.533 0.971 -18.280 1.00 91.19 175 ALA A N 1
ATOM 1398 C CA . ALA A 1 175 ? 29.558 1.858 -18.833 1.00 91.19 175 ALA A CA 1
ATOM 1399 C C . ALA A 1 175 ? 30.549 1.132 -19.765 1.00 91.19 175 ALA A C 1
ATOM 1401 O O . ALA A 1 175 ? 30.936 1.681 -20.797 1.00 91.19 175 ALA A O 1
ATOM 1402 N N . GLN A 1 176 ? 30.949 -0.101 -19.434 1.00 90.81 176 GLN A N 1
ATOM 1403 C CA . GLN A 1 176 ? 31.827 -0.904 -20.294 1.00 90.81 176 GLN A CA 1
ATOM 1404 C C . GLN A 1 176 ? 31.141 -1.311 -21.600 1.00 90.81 176 GLN A C 1
ATOM 1406 O O . GLN A 1 176 ? 31.771 -1.248 -22.655 1.00 90.81 176 GLN A O 1
ATOM 1411 N N . ILE A 1 177 ? 29.860 -1.686 -21.544 1.00 93.00 177 ILE A N 1
ATOM 1412 C CA . ILE A 1 177 ? 29.068 -2.011 -22.737 1.00 93.00 177 ILE A CA 1
ATOM 1413 C C . ILE A 1 177 ? 28.972 -0.784 -23.646 1.00 93.00 177 ILE A C 1
ATOM 1415 O O . ILE A 1 177 ? 29.299 -0.873 -24.827 1.00 93.00 177 ILE A O 1
ATOM 1419 N N . LEU A 1 178 ? 28.624 0.378 -23.089 1.00 95.56 178 LEU A N 1
ATOM 1420 C CA . LEU A 1 178 ? 28.489 1.615 -23.858 1.00 95.56 178 LEU A CA 1
ATOM 1421 C C . LEU A 1 178 ? 29.824 2.055 -24.485 1.00 95.56 178 LEU A C 1
ATOM 1423 O O . LEU A 1 178 ? 29.863 2.486 -25.639 1.00 95.56 178 LEU A O 1
ATOM 1427 N N . ALA A 1 179 ? 30.940 1.885 -23.768 1.00 92.25 179 ALA A N 1
ATOM 1428 C CA . ALA A 1 179 ? 32.276 2.135 -24.307 1.00 92.25 179 ALA A CA 1
ATOM 1429 C C . ALA A 1 179 ? 32.646 1.159 -25.440 1.00 92.25 179 ALA A C 1
ATOM 1431 O O . ALA A 1 179 ? 33.222 1.573 -26.450 1.00 92.25 179 ALA A O 1
ATOM 1432 N N . ALA A 1 180 ? 32.301 -0.125 -25.303 1.00 92.12 180 ALA A N 1
ATOM 1433 C CA . ALA A 1 180 ? 32.540 -1.134 -26.331 1.00 92.12 180 ALA A CA 1
ATOM 1434 C C . ALA A 1 180 ? 31.699 -0.882 -27.594 1.00 92.12 180 ALA A C 1
ATOM 1436 O O . ALA A 1 180 ? 32.227 -0.969 -28.705 1.00 92.12 180 ALA A O 1
ATOM 1437 N N . GLU A 1 181 ? 30.427 -0.505 -27.441 1.00 92.50 181 GLU A N 1
ATOM 1438 C CA . GLU A 1 181 ? 29.549 -0.127 -28.553 1.00 92.50 181 GLU A CA 1
ATOM 1439 C C . GLU A 1 181 ? 30.058 1.121 -29.283 1.00 92.50 181 GLU A C 1
ATOM 1441 O O . GLU A 1 181 ? 30.145 1.125 -30.513 1.00 92.50 181 GLU A O 1
ATOM 1446 N N . ALA A 1 182 ? 30.475 2.157 -28.547 1.00 92.94 182 ALA A N 1
ATOM 1447 C CA . ALA A 1 182 ? 31.061 3.359 -29.138 1.00 92.94 182 ALA A CA 1
ATOM 1448 C C . ALA A 1 182 ? 32.345 3.040 -29.927 1.00 92.94 182 ALA A C 1
ATOM 1450 O O . ALA A 1 182 ? 32.521 3.516 -31.052 1.00 92.94 182 ALA A O 1
ATOM 1451 N N . ALA A 1 183 ? 33.215 2.182 -29.384 1.00 93.06 183 ALA A N 1
ATOM 1452 C CA . ALA A 1 183 ? 34.429 1.740 -30.065 1.00 93.06 183 ALA A CA 1
ATOM 1453 C C . ALA A 1 183 ? 34.128 0.907 -31.324 1.00 93.06 183 ALA A C 1
ATOM 1455 O O . ALA A 1 183 ? 34.804 1.066 -32.344 1.00 93.06 183 ALA A O 1
ATOM 1456 N N . ALA A 1 184 ? 33.113 0.038 -31.283 1.00 92.44 184 ALA A N 1
ATOM 1457 C CA . ALA A 1 184 ? 32.671 -0.733 -32.443 1.00 92.44 184 ALA A CA 1
ATOM 1458 C C . ALA A 1 184 ? 32.116 0.181 -33.546 1.00 92.44 184 ALA A C 1
ATOM 1460 O O . ALA A 1 184 ? 32.492 0.037 -34.712 1.00 92.44 184 ALA A O 1
ATOM 1461 N N . LYS A 1 185 ? 31.299 1.175 -33.177 1.00 93.19 185 LYS A N 1
ATOM 1462 C CA . LYS A 1 185 ? 30.743 2.155 -34.115 1.00 93.19 185 LYS A CA 1
ATOM 1463 C C . LYS A 1 185 ? 31.834 3.005 -34.771 1.00 93.19 185 LYS A C 1
ATOM 1465 O O . LYS A 1 185 ? 31.839 3.144 -35.991 1.00 93.19 185 LYS A O 1
ATOM 1470 N N . MET A 1 186 ? 32.812 3.488 -33.999 1.00 93.00 186 MET A N 1
ATOM 1471 C CA . MET A 1 186 ? 33.960 4.219 -34.552 1.00 93.00 186 MET A CA 1
ATOM 1472 C C . MET A 1 186 ? 34.775 3.370 -35.534 1.00 93.00 186 MET A C 1
ATOM 1474 O O . MET A 1 186 ? 35.159 3.861 -36.594 1.00 93.00 186 MET A O 1
ATOM 1478 N N . LYS A 1 187 ? 35.021 2.089 -35.225 1.00 90.94 187 LYS A N 1
ATOM 1479 C CA . LYS A 1 187 ? 35.727 1.179 -36.144 1.00 90.94 187 LYS A CA 1
ATOM 1480 C C . LYS A 1 187 ? 34.963 0.992 -37.456 1.00 90.94 187 LYS A C 1
ATOM 1482 O O . LYS A 1 187 ? 35.573 1.091 -38.518 1.00 90.94 187 LYS A O 1
ATOM 1487 N N . ALA A 1 188 ? 33.646 0.797 -37.385 1.00 90.75 188 ALA A N 1
ATOM 1488 C CA . ALA A 1 188 ? 32.796 0.669 -38.567 1.00 90.75 188 ALA A CA 1
ATOM 1489 C C . ALA A 1 188 ? 32.794 1.948 -39.427 1.00 90.75 188 ALA A C 1
ATOM 1491 O O . ALA A 1 188 ? 32.902 1.873 -40.650 1.00 90.75 188 ALA A O 1
ATOM 1492 N N . GLU A 1 189 ? 32.741 3.132 -38.808 1.00 92.31 189 GLU A N 1
ATOM 1493 C CA . GLU A 1 189 ? 32.805 4.413 -39.526 1.00 92.31 189 GLU A CA 1
ATOM 1494 C C . GLU A 1 189 ? 34.164 4.649 -40.200 1.00 92.31 189 GLU A C 1
ATOM 1496 O O . GLU A 1 189 ? 34.220 5.128 -41.337 1.00 92.31 189 GLU A O 1
ATOM 1501 N N . VAL A 1 190 ? 35.267 4.296 -39.532 1.00 93.25 190 VAL A N 1
ATOM 1502 C CA . VAL A 1 190 ? 36.618 4.374 -40.112 1.00 93.25 190 VAL A CA 1
ATOM 1503 C C . VAL A 1 190 ? 36.745 3.437 -41.314 1.00 93.25 190 VAL A C 1
ATOM 1505 O O . VAL A 1 190 ? 37.304 3.820 -42.344 1.00 93.25 190 VAL A O 1
ATOM 1508 N N . GLU A 1 191 ? 36.203 2.225 -41.219 1.00 91.62 191 GLU A N 1
ATOM 1509 C CA . GLU A 1 191 ? 36.242 1.255 -42.311 1.00 91.62 191 GLU A CA 1
ATOM 1510 C C . GLU A 1 191 ? 35.399 1.702 -43.516 1.00 91.62 191 GLU A C 1
ATOM 1512 O O . GLU A 1 191 ? 35.883 1.649 -44.651 1.00 91.62 191 GLU A O 1
ATOM 1517 N N . LEU A 1 192 ? 34.207 2.260 -43.273 1.00 90.50 192 LEU A N 1
ATOM 1518 C CA . LEU A 1 192 ? 33.363 2.886 -44.298 1.00 90.50 192 LEU A CA 1
ATOM 1519 C C . LEU A 1 192 ? 34.064 4.056 -44.999 1.00 90.50 192 LEU A C 1
ATOM 1521 O O . LEU A 1 192 ? 34.032 4.147 -46.228 1.00 90.50 192 LEU A O 1
ATOM 1525 N N . LYS A 1 193 ? 34.741 4.940 -44.252 1.00 90.50 193 LYS A N 1
ATOM 1526 C CA . LYS A 1 193 ? 35.526 6.041 -44.842 1.00 90.50 193 LYS A CA 1
ATOM 1527 C C . LYS A 1 193 ? 36.640 5.510 -45.746 1.00 90.50 193 LYS A C 1
ATOM 1529 O O . LYS A 1 193 ? 36.775 5.959 -46.882 1.00 90.50 193 LYS A O 1
ATOM 1534 N N . LYS A 1 194 ? 37.367 4.484 -45.294 1.00 91.44 194 LYS A N 1
ATOM 1535 C CA . LYS A 1 194 ? 38.432 3.836 -46.077 1.00 91.44 194 LYS A CA 1
ATOM 1536 C C . LYS A 1 194 ? 37.905 3.118 -47.328 1.00 91.44 194 LYS A C 1
ATOM 1538 O O . LYS A 1 194 ? 38.653 2.944 -48.291 1.00 91.44 194 LYS A O 1
ATOM 1543 N N . GLN A 1 195 ? 36.662 2.636 -47.320 1.00 85.31 195 GLN A N 1
ATOM 1544 C CA . GLN A 1 195 ? 36.010 2.076 -48.510 1.00 85.31 195 GLN A CA 1
ATOM 1545 C C . GLN A 1 195 ? 35.624 3.179 -49.502 1.00 85.31 195 GLN A C 1
ATOM 1547 O O . GLN A 1 195 ? 35.996 3.085 -50.670 1.00 85.31 195 GLN A O 1
ATOM 1552 N N . ARG A 1 196 ? 34.999 4.268 -49.035 1.00 88.31 196 ARG A N 1
ATOM 1553 C CA . ARG A 1 196 ? 34.655 5.421 -49.886 1.00 88.31 196 ARG A CA 1
ATOM 1554 C C . ARG A 1 196 ? 35.876 6.022 -50.580 1.00 88.31 196 ARG A C 1
ATOM 1556 O O . ARG A 1 196 ? 35.823 6.301 -51.771 1.00 88.31 196 ARG A O 1
ATOM 1563 N N . GLU A 1 197 ? 36.998 6.178 -49.879 1.00 86.88 197 GLU A N 1
ATOM 1564 C CA . GLU A 1 197 ? 38.244 6.675 -50.487 1.00 86.88 197 GLU A CA 1
ATOM 1565 C C . GLU A 1 197 ? 38.771 5.754 -51.597 1.00 86.88 197 GLU A C 1
ATOM 1567 O O . GLU A 1 197 ? 39.255 6.232 -52.626 1.00 86.88 197 GLU A O 1
ATOM 1572 N N . ARG A 1 198 ? 38.641 4.430 -51.427 1.00 86.88 198 ARG A N 1
ATOM 1573 C CA . ARG A 1 198 ? 39.003 3.449 -52.461 1.00 86.88 198 ARG A CA 1
ATOM 1574 C C . ARG A 1 198 ? 38.098 3.558 -53.686 1.00 86.88 198 ARG A C 1
ATOM 1576 O O . ARG A 1 198 ? 38.604 3.531 -54.807 1.00 86.88 198 ARG A O 1
ATOM 1583 N N . GLU A 1 199 ? 36.794 3.724 -53.487 1.00 85.31 199 GLU A N 1
ATOM 1584 C CA . GLU A 1 199 ? 35.825 3.919 -54.573 1.00 85.31 199 GLU A CA 1
ATOM 1585 C C . GLU A 1 199 ? 36.068 5.234 -55.326 1.00 85.31 199 GLU A C 1
ATOM 1587 O O . GLU A 1 199 ? 36.120 5.238 -56.557 1.00 85.31 199 GLU A O 1
ATOM 1592 N N . ILE A 1 200 ? 36.316 6.333 -54.607 1.00 84.62 200 ILE A N 1
ATOM 1593 C CA . ILE A 1 200 ? 36.664 7.634 -55.198 1.00 84.62 200 ILE A CA 1
ATOM 1594 C C . ILE A 1 200 ? 37.973 7.530 -55.996 1.00 84.62 200 ILE A C 1
ATOM 1596 O O . ILE A 1 200 ? 38.060 8.023 -57.124 1.00 84.62 200 ILE A O 1
ATOM 1600 N N . GLY A 1 201 ? 38.989 6.852 -55.452 1.00 85.94 201 GLY A N 1
ATOM 1601 C CA . GLY A 1 201 ? 40.246 6.588 -56.152 1.00 85.94 201 GLY A CA 1
ATOM 1602 C C . GLY A 1 201 ? 40.045 5.790 -57.446 1.00 85.94 201 GLY A C 1
ATOM 1603 O O . GLY A 1 201 ? 40.578 6.165 -58.494 1.00 85.94 201 GLY A O 1
ATOM 1604 N N . ALA A 1 202 ? 39.228 4.735 -57.408 1.00 84.44 202 ALA A N 1
ATOM 1605 C CA . ALA A 1 202 ? 38.892 3.930 -58.581 1.00 84.44 202 ALA A CA 1
ATOM 1606 C C . ALA A 1 202 ? 38.125 4.738 -59.644 1.00 84.44 202 ALA A C 1
ATOM 1608 O O . ALA A 1 202 ? 38.467 4.677 -60.829 1.00 84.44 202 ALA A O 1
ATOM 1609 N N . ALA A 1 203 ? 37.148 5.549 -59.228 1.00 83.00 203 ALA A N 1
ATOM 1610 C CA . ALA A 1 203 ? 36.393 6.429 -60.117 1.00 83.00 203 ALA A CA 1
ATOM 1611 C C . ALA A 1 203 ? 37.303 7.456 -60.812 1.00 83.00 203 ALA A C 1
ATOM 1613 O O . ALA A 1 203 ? 37.190 7.678 -62.020 1.00 83.00 203 ALA A O 1
ATOM 1614 N N . ARG A 1 204 ? 38.276 8.026 -60.088 1.00 83.56 204 ARG A N 1
ATOM 1615 C CA . ARG A 1 204 ? 39.262 8.960 -60.654 1.00 83.56 204 ARG A CA 1
ATOM 1616 C C . ARG A 1 204 ? 40.142 8.302 -61.718 1.00 83.56 204 ARG A C 1
ATOM 1618 O O . ARG A 1 204 ? 40.366 8.893 -62.775 1.00 83.56 204 ARG A O 1
ATOM 1625 N N . ILE A 1 205 ? 40.601 7.073 -61.477 1.00 84.06 205 ILE A N 1
ATOM 1626 C CA . ILE A 1 205 ? 41.381 6.299 -62.457 1.00 84.06 205 ILE A CA 1
ATOM 1627 C C . ILE A 1 205 ? 40.532 5.989 -63.701 1.00 84.06 205 ILE A C 1
ATOM 1629 O O . ILE A 1 205 ? 41.020 6.114 -64.827 1.00 84.06 205 ILE A O 1
ATOM 1633 N N . ALA A 1 206 ? 39.259 5.620 -63.527 1.00 80.12 206 ALA A N 1
ATOM 1634 C CA . ALA A 1 206 ? 38.343 5.375 -64.640 1.00 80.12 206 ALA A CA 1
ATOM 1635 C C . ALA A 1 206 ? 38.113 6.639 -65.489 1.00 80.12 206 ALA A C 1
ATOM 1637 O O . ALA A 1 206 ? 38.191 6.574 -66.717 1.00 80.12 206 ALA A O 1
ATOM 1638 N N . LEU A 1 207 ? 37.930 7.802 -64.854 1.00 77.00 207 LEU A N 1
ATOM 1639 C CA . LEU A 1 207 ? 37.811 9.094 -65.541 1.00 77.00 207 LEU A CA 1
ATOM 1640 C C . LEU A 1 207 ? 39.090 9.482 -66.295 1.00 77.00 207 LEU A C 1
ATOM 1642 O O . LEU A 1 207 ? 39.012 9.970 -67.423 1.00 77.00 207 LEU A O 1
ATOM 1646 N N . GLN A 1 208 ? 40.270 9.228 -65.723 1.00 79.44 208 GLN A N 1
ATOM 1647 C CA . GLN A 1 208 ? 41.548 9.475 -66.400 1.00 79.44 208 GLN A CA 1
ATOM 1648 C C . GLN A 1 208 ? 41.733 8.572 -67.629 1.00 79.44 208 GLN A C 1
ATOM 1650 O O . GLN A 1 208 ? 42.213 9.024 -68.671 1.00 79.44 208 GLN A O 1
ATOM 1655 N N . LYS A 1 209 ? 41.326 7.299 -67.537 1.00 78.38 209 LYS A N 1
ATOM 1656 C CA . LYS A 1 209 ? 41.305 6.388 -68.690 1.00 78.38 209 LYS A CA 1
ATOM 1657 C C . LYS A 1 209 ? 40.330 6.884 -69.756 1.00 78.38 209 LYS A C 1
ATOM 1659 O O . LYS A 1 209 ? 40.712 6.952 -70.922 1.00 78.38 209 LYS A O 1
ATOM 1664 N N . TYR A 1 210 ? 39.126 7.301 -69.354 1.00 70.81 210 TYR A N 1
ATOM 1665 C CA . TYR A 1 210 ? 38.101 7.834 -70.252 1.00 70.81 210 TYR A CA 1
ATOM 1666 C C . TYR A 1 210 ? 38.574 9.092 -71.003 1.00 70.81 210 TYR A C 1
ATOM 1668 O O . TYR A 1 210 ? 38.406 9.177 -72.223 1.00 70.81 210 TYR A O 1
ATOM 1676 N N . SER A 1 211 ? 39.238 10.033 -70.321 1.00 61.81 211 SER A N 1
ATOM 1677 C CA . SER A 1 211 ? 39.791 11.245 -70.943 1.00 61.81 211 SER A CA 1
ATOM 1678 C C . SER A 1 211 ? 40.939 10.945 -71.917 1.00 61.81 211 SER A C 1
ATOM 1680 O O . SER A 1 211 ? 40.991 11.536 -72.998 1.00 61.81 211 SER A O 1
ATOM 1682 N N . HIS A 1 212 ? 41.795 9.960 -71.619 1.00 59.72 212 HIS A N 1
ATOM 1683 C CA . HIS A 1 212 ? 42.820 9.474 -72.553 1.00 59.72 212 HIS A CA 1
ATOM 1684 C C . HIS A 1 212 ? 42.221 8.820 -73.809 1.00 59.72 212 HIS A C 1
ATOM 1686 O O . HIS A 1 212 ? 42.710 9.047 -74.917 1.00 59.72 212 HIS A O 1
ATOM 1692 N N . SER A 1 213 ? 41.138 8.048 -73.676 1.00 57.41 213 SER A N 1
ATOM 1693 C CA . SER A 1 213 ? 40.412 7.495 -74.830 1.00 57.41 213 SER A CA 1
ATOM 1694 C C . SER A 1 213 ? 39.647 8.558 -75.632 1.00 57.41 213 SER A C 1
ATOM 1696 O O . SER A 1 213 ? 39.577 8.456 -76.857 1.00 57.41 213 SER A O 1
ATOM 1698 N N . ARG A 1 214 ? 39.141 9.621 -74.991 1.00 54.12 214 ARG A N 1
ATOM 1699 C CA . ARG A 1 214 ? 38.490 10.757 -75.670 1.00 54.12 214 ARG A CA 1
ATOM 1700 C C . ARG A 1 214 ? 39.495 11.622 -76.443 1.00 54.12 214 ARG A C 1
ATOM 1702 O O . ARG A 1 214 ? 39.201 12.028 -77.563 1.00 54.12 214 ARG A O 1
ATOM 1709 N N . SER A 1 215 ? 40.705 11.817 -75.910 1.00 51.66 215 SER A N 1
ATOM 1710 C CA . SER A 1 215 ? 41.814 12.491 -76.610 1.00 51.66 215 SER A CA 1
ATOM 1711 C C . SER A 1 215 ? 42.265 11.725 -77.867 1.00 51.66 215 SER A C 1
ATOM 1713 O O . SER A 1 215 ? 42.530 12.329 -78.906 1.00 51.66 215 SER A O 1
ATOM 1715 N N . LYS A 1 216 ? 42.228 10.381 -77.846 1.00 49.84 216 LYS A N 1
ATOM 1716 C CA . LYS A 1 216 ? 42.456 9.559 -79.051 1.00 49.84 216 LYS A CA 1
ATOM 1717 C C . LYS A 1 216 ? 41.312 9.636 -80.074 1.00 49.84 216 LYS A C 1
ATOM 1719 O O . LYS A 1 216 ? 41.585 9.544 -81.265 1.00 49.84 216 LYS A O 1
ATOM 1724 N N . LYS A 1 217 ? 40.062 9.853 -79.643 1.00 44.50 217 LYS A N 1
ATOM 1725 C CA . LYS A 1 217 ? 38.891 9.986 -80.536 1.00 44.50 217 LYS A CA 1
ATOM 1726 C C . LYS A 1 217 ? 38.763 11.374 -81.185 1.00 44.50 217 LYS A C 1
ATOM 1728 O O . LYS A 1 217 ? 38.173 11.485 -82.251 1.00 44.50 217 LYS A O 1
ATOM 1733 N N . HIS A 1 218 ? 39.357 12.417 -80.600 1.00 41.91 218 HIS A N 1
ATOM 1734 C CA . HIS A 1 218 ? 39.415 13.756 -81.209 1.00 41.91 218 HIS A CA 1
ATOM 1735 C C . HIS A 1 218 ? 40.588 13.961 -82.184 1.00 41.91 218 HIS A C 1
ATOM 1737 O O . HIS A 1 218 ? 40.648 14.995 -82.842 1.00 41.91 218 HIS A O 1
ATOM 1743 N N . ARG A 1 219 ? 41.494 12.983 -82.345 1.00 40.69 219 ARG A N 1
ATOM 1744 C CA . ARG A 1 219 ? 42.589 13.049 -83.335 1.00 40.69 219 ARG A CA 1
ATOM 1745 C C . ARG A 1 219 ? 42.209 12.460 -84.705 1.00 40.69 219 ARG A C 1
ATOM 1747 O O . ARG A 1 219 ? 43.047 12.382 -85.596 1.00 40.69 219 ARG A O 1
ATOM 1754 N N . SER A 1 220 ? 40.943 12.086 -84.881 1.00 44.97 220 SER A N 1
ATOM 1755 C CA . SER A 1 220 ? 40.338 11.688 -86.153 1.00 44.97 220 SER A CA 1
ATOM 1756 C C . SER A 1 220 ? 38.992 12.397 -86.290 1.00 44.97 220 SER A C 1
ATOM 1758 O O . SER A 1 220 ? 37.970 11.828 -85.934 1.00 44.97 220 SER A O 1
ATOM 1760 N N . ASN A 1 221 ? 39.017 13.673 -86.673 1.00 40.94 221 ASN A N 1
ATOM 1761 C CA . ASN A 1 221 ? 37.953 14.382 -87.395 1.00 40.94 221 ASN A CA 1
ATOM 1762 C C . ASN A 1 221 ? 38.499 15.770 -87.740 1.00 40.94 221 ASN A C 1
ATOM 1764 O O . ASN A 1 221 ? 38.295 16.758 -87.039 1.00 40.94 221 ASN A O 1
ATOM 1768 N N . SER A 1 222 ? 39.294 15.784 -88.806 1.00 42.78 222 SER A N 1
ATOM 1769 C CA . SER A 1 222 ? 39.676 16.990 -89.529 1.00 42.78 222 SER A CA 1
ATOM 1770 C C . SER A 1 222 ? 38.569 17.315 -90.537 1.00 42.78 222 SER A C 1
ATOM 1772 O O . SER A 1 222 ? 38.051 16.398 -91.169 1.00 42.78 222 SER A O 1
ATOM 1774 N N . LEU A 1 223 ? 38.303 18.616 -90.704 1.00 41.94 223 LEU A N 1
ATOM 1775 C CA . LEU A 1 223 ? 37.521 19.284 -91.757 1.00 41.94 223 LEU A CA 1
ATOM 1776 C C . LEU A 1 223 ? 35.993 19.418 -91.568 1.00 41.94 223 LEU A C 1
ATOM 1778 O O . LEU A 1 223 ? 35.232 18.478 -91.761 1.00 41.94 223 LEU A O 1
ATOM 1782 N N . ARG A 1 224 ? 35.591 20.695 -91.416 1.00 30.66 224 ARG A N 1
ATOM 1783 C CA . ARG A 1 224 ? 34.599 21.414 -92.255 1.00 30.66 224 ARG A CA 1
ATOM 1784 C C . ARG A 1 224 ? 33.308 21.913 -91.565 1.00 30.66 224 ARG A C 1
ATOM 1786 O O . ARG A 1 224 ? 32.330 21.198 -91.431 1.00 30.66 224 ARG A O 1
ATOM 1793 N N . SER A 1 225 ? 33.368 23.211 -91.241 1.00 34.78 225 SER A N 1
ATOM 1794 C CA . SER A 1 225 ? 32.368 24.295 -91.379 1.00 34.78 225 SER A CA 1
ATOM 1795 C C . SER A 1 225 ? 30.954 24.214 -90.768 1.00 34.78 225 SER A C 1
ATOM 1797 O O . SER A 1 225 ? 30.102 23.477 -91.246 1.00 34.78 225 SER A O 1
ATOM 1799 N N . SER A 1 226 ? 30.717 25.217 -89.911 1.00 33.47 226 SER A N 1
ATOM 1800 C CA . SER A 1 226 ? 29.642 26.230 -89.970 1.00 33.47 226 SER A CA 1
ATOM 1801 C C . SER A 1 226 ? 28.212 25.939 -89.486 1.00 33.47 226 SER A C 1
ATOM 1803 O O . SER A 1 226 ? 27.517 25.072 -89.998 1.00 33.47 226 SER A O 1
ATOM 1805 N N . SER A 1 227 ? 27.771 26.894 -88.652 1.00 36.03 227 SER A N 1
ATOM 1806 C CA . SER A 1 227 ? 26.438 27.515 -88.554 1.00 36.03 227 SER A CA 1
ATOM 1807 C C . SER A 1 227 ? 25.397 27.005 -87.542 1.00 36.03 227 SER A C 1
ATOM 1809 O O . SER A 1 227 ? 24.899 25.893 -87.628 1.00 36.03 227 SER A O 1
ATOM 1811 N N . GLN A 1 228 ? 24.998 27.983 -86.711 1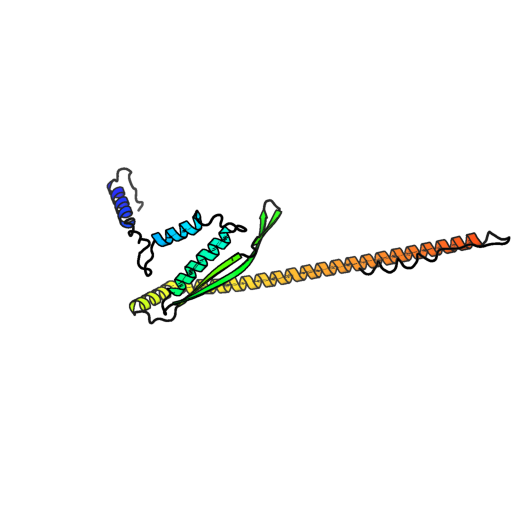.00 35.66 228 GLN A N 1
ATOM 1812 C CA . GLN A 1 228 ? 23.657 28.319 -86.195 1.00 35.66 228 GLN A CA 1
ATOM 1813 C C . GLN A 1 228 ? 23.084 27.615 -84.943 1.00 35.66 228 GLN A C 1
ATOM 1815 O O . GLN A 1 228 ? 22.725 26.448 -84.955 1.00 35.66 228 GLN A O 1
ATOM 1820 N N . ASN A 1 229 ? 22.969 28.448 -83.892 1.00 31.12 229 ASN A N 1
ATOM 1821 C CA . ASN A 1 229 ? 21.838 28.719 -82.984 1.00 31.12 229 ASN A CA 1
ATOM 1822 C C . ASN A 1 229 ? 20.902 27.576 -82.545 1.00 31.12 229 ASN A C 1
ATOM 1824 O O . ASN A 1 229 ? 20.195 27.036 -83.382 1.00 31.12 229 ASN A O 1
ATOM 1828 N N . SER A 1 230 ? 20.741 27.392 -81.223 1.00 36.81 230 SER A N 1
ATOM 1829 C CA . SER A 1 230 ? 19.537 27.814 -80.459 1.00 36.81 230 SER A CA 1
ATOM 1830 C C . SER A 1 230 ? 19.486 27.201 -79.043 1.00 36.81 230 SER A C 1
ATOM 1832 O O . SER A 1 230 ? 19.513 25.986 -78.898 1.00 36.81 230 SER A O 1
ATOM 1834 N N . GLU A 1 231 ? 19.393 28.090 -78.049 1.00 34.84 231 GLU A N 1
ATOM 1835 C CA . GLU A 1 231 ? 18.553 28.069 -76.832 1.00 34.84 231 GLU A CA 1
ATOM 1836 C C . GLU A 1 231 ? 18.504 26.895 -75.826 1.00 34.84 231 GLU A C 1
ATOM 1838 O O . GLU A 1 231 ? 18.209 25.750 -76.145 1.00 34.84 231 GLU A O 1
ATOM 1843 N N . SER A 1 232 ? 18.550 27.332 -74.554 1.00 36.34 232 SER A N 1
ATOM 1844 C CA . SER A 1 232 ? 17.774 26.853 -73.397 1.00 36.34 232 SER A CA 1
ATOM 1845 C C . SER A 1 232 ? 18.257 25.608 -72.641 1.00 36.34 232 SER A C 1
ATOM 1847 O O . SER A 1 232 ? 18.064 24.474 -73.064 1.00 36.34 232 SER A O 1
ATOM 1849 N N . SER A 1 233 ? 18.783 25.821 -71.429 1.00 39.25 233 SER A N 1
ATOM 1850 C CA . SER A 1 233 ? 18.001 25.577 -70.203 1.00 39.25 233 SER A CA 1
ATOM 1851 C C . SER A 1 233 ? 18.876 25.821 -68.968 1.00 39.25 233 SER A C 1
ATOM 1853 O O . SER A 1 233 ? 19.363 24.890 -68.324 1.00 39.25 233 SER A O 1
ATOM 1855 N N . ASP A 1 234 ? 19.040 27.096 -68.613 1.00 43.75 234 ASP A N 1
ATOM 1856 C CA . ASP A 1 234 ? 19.337 27.504 -67.242 1.00 43.75 234 ASP A CA 1
ATOM 1857 C C . ASP A 1 234 ? 18.176 27.038 -66.359 1.00 43.75 234 ASP A C 1
ATOM 1859 O O . ASP A 1 234 ? 17.129 27.676 -66.342 1.00 43.75 234 ASP A O 1
ATOM 1863 N N . THR A 1 235 ? 18.295 25.869 -65.726 1.00 45.84 235 THR A N 1
ATOM 1864 C CA . THR A 1 235 ? 17.499 25.401 -64.567 1.00 45.84 235 THR A CA 1
ATOM 1865 C C . THR A 1 235 ? 17.796 23.922 -64.329 1.00 45.84 235 THR A C 1
ATOM 1867 O O . THR A 1 235 ? 17.004 23.063 -64.703 1.00 45.84 235 THR A O 1
ATOM 1870 N N . GLN A 1 236 ? 18.940 23.591 -63.714 1.00 39.69 236 GLN A N 1
ATOM 1871 C CA . GLN A 1 236 ? 19.089 22.279 -63.053 1.00 39.69 236 GLN A CA 1
ATOM 1872 C C . GLN A 1 236 ? 20.274 22.112 -62.086 1.00 39.69 236 GLN A C 1
ATOM 1874 O O . GLN A 1 236 ? 20.328 21.091 -61.408 1.00 39.69 236 GLN A O 1
ATOM 1879 N N . GLU A 1 237 ? 21.169 23.093 -61.916 1.00 41.38 237 GLU A N 1
ATOM 1880 C CA . GLU A 1 237 ? 22.323 22.934 -61.003 1.00 41.38 237 GLU A CA 1
ATOM 1881 C C . GLU A 1 237 ? 22.148 23.488 -59.576 1.00 41.38 237 GLU A C 1
ATOM 1883 O O . GLU A 1 237 ? 23.076 23.417 -58.781 1.00 41.38 237 GLU A O 1
ATOM 1888 N N . LEU A 1 238 ? 20.954 23.946 -59.178 1.00 44.72 238 LEU A N 1
ATOM 1889 C CA . LEU A 1 238 ? 20.707 24.418 -57.798 1.00 44.72 238 LEU A CA 1
ATOM 1890 C C . LEU A 1 238 ? 19.887 23.463 -56.913 1.00 44.72 238 LEU A C 1
ATOM 1892 O O . LEU A 1 238 ? 19.454 23.855 -55.834 1.00 44.72 238 LEU A O 1
ATOM 1896 N N . TYR A 1 239 ? 19.690 22.202 -57.320 1.00 37.94 239 TYR A N 1
ATOM 1897 C CA . TYR A 1 239 ? 18.894 21.233 -56.542 1.00 37.94 239 TYR A CA 1
ATOM 1898 C C . TYR A 1 239 ? 19.670 20.059 -55.924 1.00 37.94 239 TYR A C 1
ATOM 1900 O O . TYR A 1 239 ? 19.056 19.206 -55.283 1.00 37.94 239 TYR A O 1
ATOM 1908 N N . LEU A 1 240 ? 21.001 20.010 -56.046 1.00 42.78 240 LEU A N 1
ATOM 1909 C CA . LEU A 1 240 ? 21.799 18.907 -55.485 1.00 42.78 240 LEU A CA 1
ATOM 1910 C C . LEU A 1 240 ? 22.606 19.254 -54.225 1.00 42.78 240 LEU A C 1
ATOM 1912 O O . LEU A 1 240 ? 23.009 18.333 -53.519 1.00 42.78 240 LEU A O 1
ATOM 1916 N N . GLU A 1 241 ? 22.769 20.531 -53.864 1.00 43.28 241 GLU A N 1
ATOM 1917 C CA . GLU A 1 241 ? 23.522 20.899 -52.650 1.00 43.28 241 GLU A CA 1
ATOM 1918 C C . GLU A 1 241 ? 22.695 20.943 -51.352 1.00 43.28 241 GLU A C 1
ATOM 1920 O O . GLU A 1 241 ? 23.276 20.968 -50.271 1.00 43.28 241 GLU A O 1
ATOM 1925 N N . LEU A 1 242 ? 21.357 20.863 -51.399 1.00 46.06 242 LEU A N 1
ATOM 1926 C CA . LEU A 1 242 ? 20.521 21.005 -50.191 1.00 46.06 242 LEU A CA 1
ATOM 1927 C C . LEU A 1 242 ? 20.024 19.686 -49.563 1.00 46.06 242 LEU A C 1
ATOM 1929 O O . LEU A 1 242 ? 19.136 19.714 -48.714 1.00 46.06 242 LEU A O 1
ATOM 1933 N N . ARG A 1 243 ? 20.553 18.520 -49.968 1.00 41.78 243 ARG A N 1
ATOM 1934 C CA . ARG A 1 243 ? 20.078 17.203 -49.476 1.00 41.78 243 ARG A CA 1
ATOM 1935 C C . ARG A 1 243 ? 21.127 16.354 -48.749 1.00 41.78 243 ARG A C 1
ATOM 1937 O O . ARG A 1 243 ? 20.913 15.160 -48.568 1.00 41.78 243 ARG A O 1
ATOM 1944 N N . LEU A 1 244 ? 22.239 16.955 -48.324 1.00 42.72 244 LEU A N 1
ATOM 1945 C CA . LEU A 1 244 ? 23.286 16.284 -47.532 1.00 42.72 244 LEU A CA 1
ATOM 1946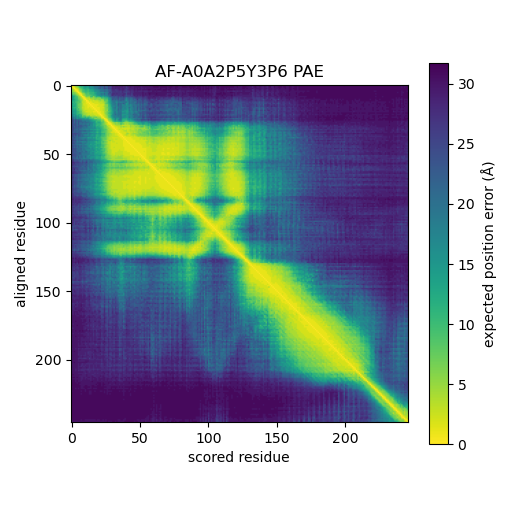 C C . LEU A 1 244 ? 23.475 16.881 -46.123 1.00 42.72 244 LEU A C 1
ATOM 1948 O O . LEU A 1 244 ? 24.475 16.597 -45.469 1.00 42.72 244 LEU A O 1
ATOM 1952 N N . SER A 1 245 ? 22.519 17.678 -45.639 1.00 43.91 245 SER A N 1
ATOM 1953 C CA . SER A 1 245 ? 22.571 18.343 -44.326 1.00 43.91 245 SER A CA 1
ATOM 1954 C C . SER A 1 245 ? 21.288 18.197 -43.487 1.00 43.91 245 SER A C 1
ATOM 1956 O O . SER A 1 245 ? 20.897 19.125 -42.782 1.00 43.91 245 SER A O 1
ATOM 1958 N N . LEU A 1 246 ? 20.666 17.013 -43.520 1.00 41.81 246 LEU A N 1
ATOM 1959 C CA . LEU A 1 246 ? 19.749 16.486 -42.494 1.00 41.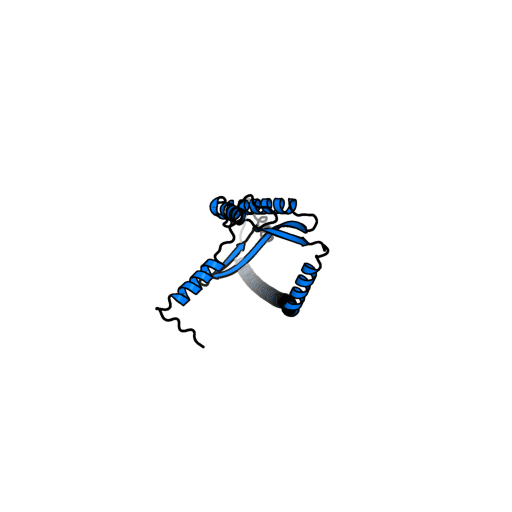81 246 LEU A CA 1
ATOM 1960 C C . LEU A 1 246 ? 20.086 15.011 -42.247 1.00 41.81 246 LEU A C 1
ATOM 1962 O O . LEU A 1 246 ? 19.907 14.561 -41.096 1.00 41.81 246 LEU A O 1
#